Protein AF-A0A3P6RD13-F1 (afdb_monomer)

Organism: Cylicostephanus goldi (NCBI:txid71465)

Structure (mmCIF, N/CA/C/O backbone):
data_AF-A0A3P6RD13-F1
#
_entry.id   AF-A0A3P6RD13-F1
#
loop_
_atom_site.group_PDB
_atom_site.id
_atom_site.type_symbol
_atom_site.label_atom_id
_atom_site.label_alt_id
_atom_site.label_comp_id
_atom_site.label_asym_id
_atom_site.label_entity_id
_atom_site.label_seq_id
_atom_site.pdbx_PDB_ins_code
_atom_site.Cartn_x
_atom_site.Cartn_y
_atom_site.Cartn_z
_atom_site.occupancy
_atom_site.B_iso_or_equiv
_atom_site.auth_seq_id
_atom_site.auth_comp_id
_atom_site.auth_asym_id
_atom_site.auth_atom_id
_atom_site.pdbx_PDB_model_num
ATOM 1 N N . MET A 1 1 ? 56.073 -9.763 26.257 1.00 45.03 1 MET A N 1
ATOM 2 C CA . MET A 1 1 ? 55.468 -9.029 25.124 1.00 45.03 1 MET A CA 1
ATOM 3 C C . MET A 1 1 ? 54.014 -8.725 25.467 1.00 45.03 1 MET A C 1
ATOM 5 O O . MET A 1 1 ? 53.204 -9.638 25.465 1.00 45.03 1 MET A O 1
ATOM 9 N N . ARG A 1 2 ? 53.699 -7.488 25.874 1.00 36.91 2 ARG A N 1
ATOM 10 C CA . ARG A 1 2 ? 52.327 -7.042 26.180 1.00 36.91 2 ARG A CA 1
ATOM 11 C C . ARG A 1 2 ? 51.803 -6.265 24.973 1.00 36.91 2 ARG A C 1
ATOM 13 O O . ARG A 1 2 ? 52.384 -5.244 24.623 1.00 36.91 2 ARG A O 1
ATOM 20 N N . GLN A 1 3 ? 50.759 -6.774 24.323 1.00 50.44 3 GLN A N 1
ATOM 21 C CA . GLN A 1 3 ? 50.070 -6.079 23.238 1.00 50.44 3 GLN A CA 1
ATOM 22 C C . GLN A 1 3 ? 49.045 -5.108 23.834 1.00 50.44 3 GLN A C 1
ATOM 24 O O . GLN A 1 3 ? 48.120 -5.521 24.528 1.00 50.44 3 GLN A O 1
ATOM 29 N N . ASN A 1 4 ? 49.241 -3.814 23.575 1.00 49.97 4 ASN A N 1
ATOM 30 C CA . ASN A 1 4 ? 48.291 -2.756 23.901 1.00 49.97 4 ASN A CA 1
ATOM 31 C C . ASN A 1 4 ? 47.168 -2.742 22.856 1.00 49.97 4 ASN A C 1
ATOM 33 O O . ASN A 1 4 ? 47.400 -2.438 21.687 1.00 49.97 4 ASN A O 1
ATOM 37 N N . SER A 1 5 ? 45.946 -3.042 23.288 1.00 55.50 5 SER A N 1
ATOM 38 C CA . SER A 1 5 ? 44.721 -2.870 22.509 1.00 55.50 5 SER A CA 1
ATOM 39 C C . SER A 1 5 ? 44.337 -1.389 22.455 1.00 55.50 5 SER A C 1
ATOM 41 O O . SER A 1 5 ? 43.932 -0.801 23.458 1.00 55.50 5 SER A O 1
ATOM 43 N N . HIS A 1 6 ? 44.480 -0.781 21.279 1.00 54.19 6 HIS A N 1
ATOM 44 C CA . HIS A 1 6 ? 44.099 0.602 21.011 1.00 54.19 6 HIS A CA 1
ATOM 45 C C . HIS A 1 6 ? 42.577 0.679 20.784 1.00 54.19 6 HIS A C 1
ATOM 47 O O . HIS A 1 6 ? 42.066 0.179 19.783 1.00 54.19 6 HIS A O 1
ATOM 53 N N . MET A 1 7 ? 41.839 1.266 21.734 1.00 52.12 7 MET A N 1
ATOM 54 C CA . MET A 1 7 ? 40.411 1.572 21.585 1.00 52.12 7 MET A CA 1
ATOM 55 C C . MET A 1 7 ? 40.221 2.709 20.576 1.00 52.12 7 MET A C 1
ATOM 57 O O . MET A 1 7 ? 40.639 3.840 20.819 1.00 52.12 7 MET A O 1
ATOM 61 N N . GLN A 1 8 ? 39.540 2.418 19.469 1.00 55.19 8 GLN A N 1
ATOM 62 C CA . GLN A 1 8 ? 39.081 3.412 18.502 1.00 55.19 8 GLN A CA 1
ATOM 63 C C . GLN A 1 8 ? 37.915 4.221 19.092 1.00 55.19 8 GLN A C 1
ATOM 65 O O . GLN A 1 8 ? 36.874 3.681 19.474 1.00 55.19 8 GLN A O 1
ATOM 70 N N . THR A 1 9 ? 38.106 5.532 19.189 1.00 51.94 9 THR A N 1
ATOM 71 C CA . THR A 1 9 ? 37.124 6.501 19.674 1.00 51.94 9 THR A CA 1
ATOM 72 C C . THR A 1 9 ? 36.006 6.728 18.655 1.00 51.94 9 THR A C 1
ATOM 74 O O . THR A 1 9 ? 36.225 6.836 17.451 1.00 51.94 9 THR A O 1
ATOM 77 N N . ARG A 1 10 ? 34.778 6.795 19.180 1.00 49.16 10 ARG A N 1
ATOM 78 C CA . ARG A 1 10 ? 33.518 6.981 18.452 1.00 49.16 10 ARG A CA 1
ATOM 79 C C . ARG A 1 10 ? 33.531 8.234 17.571 1.00 49.16 10 ARG A C 1
ATOM 81 O O . ARG A 1 10 ? 33.808 9.338 18.037 1.00 49.16 10 ARG A O 1
ATOM 88 N N . SER A 1 11 ? 33.127 8.044 16.323 1.00 51.41 11 SER A N 1
ATOM 89 C CA . SER A 1 11 ? 32.834 9.066 15.323 1.00 51.41 11 SER A CA 1
ATOM 90 C C . SER A 1 11 ? 31.800 10.067 15.855 1.00 51.41 11 SER A C 1
ATOM 92 O O . SER A 1 11 ? 30.689 9.693 16.232 1.00 51.41 11 SER A O 1
ATOM 94 N N . ARG A 1 12 ? 32.163 11.355 15.890 1.00 54.72 12 ARG A N 1
ATOM 95 C CA . ARG A 1 12 ? 31.234 12.460 16.167 1.00 54.72 12 ARG A CA 1
ATOM 96 C C . ARG A 1 12 ? 30.205 12.557 15.039 1.00 54.72 12 ARG A C 1
ATOM 98 O O . ARG A 1 12 ? 30.578 12.632 13.871 1.00 54.72 12 ARG A O 1
ATOM 105 N N . ALA A 1 13 ? 28.924 12.594 15.398 1.00 54.06 13 ALA A N 1
ATOM 106 C CA . ALA A 1 13 ? 27.851 12.927 14.468 1.00 54.06 13 ALA A CA 1
ATOM 107 C C . ALA A 1 13 ? 28.030 14.368 13.939 1.00 54.06 13 ALA A C 1
ATOM 109 O O . ALA A 1 13 ? 28.422 15.249 14.712 1.00 54.06 13 ALA A O 1
ATOM 110 N N . PRO A 1 14 ? 27.756 14.628 12.648 1.00 60.78 14 PRO A N 1
ATOM 111 C CA . PRO A 1 14 ? 27.857 15.965 12.078 1.00 60.78 14 PRO A CA 1
ATOM 112 C C . PRO A 1 14 ? 26.839 16.915 12.718 1.00 60.78 14 PRO A C 1
ATOM 114 O O . PRO A 1 14 ? 25.702 16.541 13.015 1.00 60.78 14 PRO A O 1
ATOM 117 N N . ALA A 1 15 ? 27.265 18.160 12.937 1.00 54.88 15 ALA A N 1
ATOM 118 C CA . ALA A 1 15 ? 26.436 19.208 13.509 1.00 54.88 15 ALA A CA 1
ATOM 119 C C . ALA A 1 15 ? 25.210 19.471 12.620 1.00 54.88 15 ALA A C 1
ATOM 121 O O . ALA A 1 15 ? 25.324 19.732 11.423 1.00 54.88 15 ALA A O 1
ATOM 122 N N . ARG A 1 16 ? 24.025 19.397 13.230 1.00 53.94 16 ARG A N 1
ATOM 123 C CA . ARG A 1 16 ? 22.734 19.687 12.601 1.00 53.94 16 ARG A CA 1
ATOM 124 C C . ARG A 1 16 ? 22.723 21.155 12.163 1.00 53.94 16 ARG A C 1
ATOM 126 O O . ARG A 1 16 ? 22.880 22.040 13.003 1.00 53.94 16 ARG A O 1
ATOM 133 N N . ALA A 1 17 ? 22.555 21.406 10.865 1.00 55.69 17 ALA A N 1
ATOM 134 C CA . ALA A 1 17 ? 22.447 22.757 10.324 1.00 55.69 17 ALA A CA 1
ATOM 135 C C . ALA A 1 17 ? 21.306 23.510 11.031 1.00 55.69 17 ALA A C 1
ATOM 137 O O . ALA A 1 17 ? 20.167 23.037 11.071 1.00 55.69 17 ALA A O 1
ATOM 138 N N . ARG A 1 18 ? 21.627 24.661 11.633 1.00 53.22 18 ARG A N 1
ATOM 139 C CA . ARG A 1 18 ? 20.627 25.572 12.195 1.00 53.22 18 ARG A CA 1
ATOM 140 C C . ARG A 1 18 ? 19.802 26.136 11.041 1.00 53.22 18 ARG A C 1
ATOM 142 O O . ARG A 1 18 ? 20.352 26.789 10.163 1.00 53.22 18 ARG A O 1
ATOM 149 N N . LEU A 1 19 ? 18.494 25.886 11.073 1.00 47.22 19 LEU A N 1
ATOM 150 C CA . LEU A 1 19 ? 17.513 26.588 10.252 1.00 47.22 19 LEU A CA 1
ATOM 151 C C . LEU A 1 19 ? 17.590 28.080 10.589 1.00 47.22 19 LEU A C 1
ATOM 153 O O . LEU A 1 19 ? 17.170 28.508 11.664 1.00 47.22 19 LEU A O 1
ATOM 157 N N . THR A 1 20 ? 18.169 28.860 9.684 1.00 56.75 20 THR A N 1
ATOM 158 C CA . THR A 1 20 ? 18.051 30.313 9.674 1.00 56.75 20 THR A CA 1
ATOM 159 C C . THR A 1 20 ? 16.599 30.656 9.372 1.00 56.75 20 THR A C 1
ATOM 161 O O . THR A 1 20 ? 16.082 30.369 8.295 1.00 56.75 20 THR A O 1
ATOM 164 N N . TYR A 1 21 ? 15.926 31.230 10.366 1.00 55.06 21 TYR A N 1
ATOM 165 C CA . TYR A 1 21 ? 14.589 31.783 10.225 1.00 55.06 21 TYR A CA 1
ATOM 166 C C . TYR A 1 21 ? 14.655 32.953 9.241 1.00 55.06 21 TYR A C 1
ATOM 168 O O . TYR A 1 21 ? 15.209 34.006 9.556 1.00 55.06 21 TYR A O 1
ATOM 176 N N . VAL A 1 22 ? 14.138 32.743 8.033 1.00 67.12 22 VAL A N 1
ATOM 177 C CA . VAL A 1 22 ? 13.893 33.823 7.079 1.00 67.12 22 VAL A CA 1
ATOM 178 C C . VAL A 1 22 ? 12.606 34.511 7.537 1.00 67.12 22 VAL A C 1
ATOM 180 O O . VAL A 1 22 ? 11.568 33.846 7.584 1.00 67.12 22 VAL A O 1
ATOM 183 N N . PRO A 1 23 ? 12.643 35.795 7.935 1.00 62.28 23 PRO A N 1
ATOM 184 C CA . PRO A 1 23 ? 11.430 36.510 8.296 1.00 62.28 23 PRO A CA 1
ATOM 185 C C . PRO A 1 23 ? 10.480 36.555 7.087 1.00 62.28 23 PRO A C 1
ATOM 187 O O . PRO A 1 23 ? 10.949 36.684 5.952 1.00 62.28 23 PRO A O 1
ATOM 190 N N . PRO A 1 24 ? 9.159 36.433 7.304 1.00 59.94 24 PRO A N 1
ATOM 191 C CA . PRO A 1 24 ? 8.195 36.457 6.216 1.00 59.94 24 PRO A CA 1
ATOM 192 C C . PRO A 1 24 ? 8.305 37.776 5.455 1.00 59.94 24 PRO A C 1
ATOM 194 O O . PRO A 1 24 ? 8.249 38.854 6.049 1.00 59.94 24 PRO A O 1
ATOM 197 N N . THR A 1 25 ? 8.440 37.687 4.136 1.00 71.50 25 THR A N 1
ATOM 198 C CA . THR A 1 25 ? 8.233 38.826 3.249 1.00 71.50 25 THR A CA 1
ATOM 199 C C . THR A 1 25 ? 6.823 39.385 3.470 1.00 71.50 25 THR A C 1
ATOM 201 O O . THR A 1 25 ? 5.873 38.604 3.609 1.00 71.50 25 THR A O 1
ATOM 204 N N . PRO A 1 26 ? 6.659 40.719 3.531 1.00 62.81 26 PRO A N 1
ATOM 205 C CA . PRO A 1 26 ? 5.354 41.335 3.705 1.00 62.81 26 PRO A CA 1
ATOM 206 C C . PRO A 1 26 ? 4.429 40.885 2.575 1.00 62.81 26 PRO A C 1
ATOM 208 O O . PRO A 1 26 ? 4.751 40.984 1.390 1.00 62.81 26 PRO A O 1
ATOM 211 N N . ARG A 1 27 ? 3.292 40.321 2.980 1.00 58.19 27 ARG A N 1
ATOM 212 C CA . ARG A 1 27 ? 2.237 39.846 2.091 1.00 58.19 27 ARG A CA 1
ATOM 213 C C . ARG A 1 27 ? 1.744 41.039 1.259 1.00 58.19 27 ARG A C 1
ATOM 215 O O . ARG A 1 27 ? 1.423 42.060 1.865 1.00 58.19 27 ARG A O 1
ATOM 222 N N . PRO A 1 28 ? 1.667 40.943 -0.080 1.00 64.19 28 PRO A N 1
ATOM 223 C CA . PRO A 1 28 ? 1.039 41.991 -0.873 1.00 64.19 28 PRO A CA 1
ATOM 224 C C . PRO A 1 28 ? -0.412 42.166 -0.409 1.00 64.19 28 PRO A C 1
ATOM 226 O O . PRO A 1 28 ? -1.134 41.178 -0.242 1.00 64.19 28 PRO A O 1
ATOM 229 N N . GLU A 1 29 ? -0.810 43.414 -0.151 1.00 55.06 29 GLU A N 1
ATOM 230 C CA . GLU A 1 29 ? -2.186 43.773 0.182 1.00 55.06 29 GLU A CA 1
ATOM 231 C C . GLU A 1 29 ? -3.115 43.302 -0.939 1.00 55.06 29 GLU A C 1
ATOM 233 O O . GLU A 1 29 ? -3.064 43.775 -2.074 1.00 55.06 29 GLU A O 1
ATOM 238 N N . LEU A 1 30 ? -3.973 42.339 -0.611 1.00 54.28 30 LEU A N 1
ATOM 239 C CA . LEU A 1 30 ? -5.118 41.994 -1.435 1.00 54.28 30 LEU A CA 1
ATOM 240 C C . LEU A 1 30 ? -6.111 43.152 -1.329 1.00 54.28 30 LEU A C 1
ATOM 242 O O . LEU A 1 30 ? -6.790 43.297 -0.313 1.00 54.28 30 LEU A O 1
ATOM 246 N N . ALA A 1 31 ? -6.190 43.971 -2.376 1.00 52.19 31 ALA A N 1
ATOM 247 C CA . ALA A 1 31 ? -7.261 44.939 -2.549 1.00 52.19 31 ALA A CA 1
ATOM 248 C C . ALA A 1 31 ? -8.593 44.182 -2.674 1.00 52.19 31 ALA A C 1
ATOM 250 O O . ALA A 1 31 ? -8.965 43.699 -3.744 1.00 52.19 3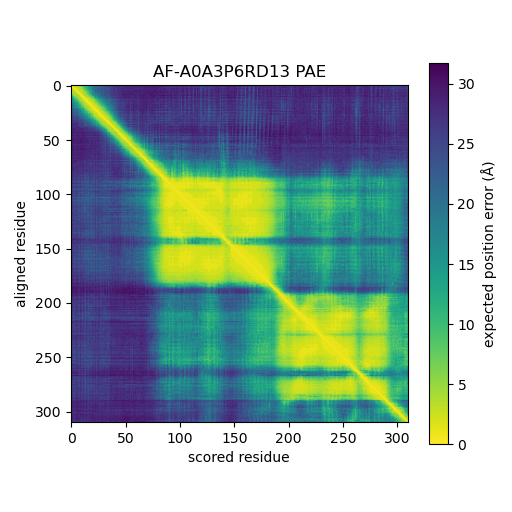1 ALA A O 1
ATOM 251 N N . ILE A 1 32 ? -9.302 44.042 -1.554 1.00 50.41 32 ILE A N 1
ATOM 252 C CA . ILE A 1 32 ? -10.678 43.553 -1.525 1.00 50.41 32 ILE A CA 1
ATOM 253 C C . ILE A 1 32 ? -11.553 44.694 -2.049 1.00 50.41 32 ILE A C 1
ATOM 255 O O . ILE A 1 32 ? -11.974 45.577 -1.301 1.00 50.41 32 ILE A O 1
ATOM 259 N N . ALA A 1 33 ? -11.808 44.695 -3.356 1.00 53.16 33 ALA A N 1
ATOM 260 C CA . ALA A 1 33 ? -12.881 45.491 -3.928 1.00 53.16 33 ALA A CA 1
ATOM 261 C C . ALA A 1 33 ? -14.209 44.943 -3.386 1.00 53.16 33 ALA A C 1
ATOM 263 O O . ALA A 1 33 ? -14.662 43.863 -3.765 1.00 53.16 33 ALA A O 1
ATOM 264 N N . SER A 1 34 ? -14.801 45.675 -2.443 1.00 48.78 34 SER A N 1
ATOM 265 C CA . SER A 1 34 ? -16.149 45.401 -1.952 1.00 48.78 34 SER A CA 1
ATOM 266 C C . SER A 1 34 ? -17.150 45.612 -3.095 1.00 48.78 34 SER A C 1
ATOM 268 O O . SER A 1 34 ? -17.094 46.659 -3.746 1.00 48.78 34 SER A O 1
ATOM 270 N N . PRO A 1 35 ? -18.069 44.669 -3.366 1.00 53.56 35 PRO A N 1
ATOM 271 C CA . PRO A 1 35 ? -19.124 44.894 -4.341 1.00 53.56 35 PRO A CA 1
ATOM 272 C C . PRO A 1 35 ? -20.049 46.004 -3.831 1.00 53.56 35 PRO A C 1
ATOM 274 O O . PRO A 1 35 ? -20.634 45.897 -2.754 1.00 53.56 35 PRO A O 1
ATOM 277 N N . GLN A 1 36 ? -20.174 47.084 -4.604 1.00 47.59 36 GLN A N 1
ATOM 278 C CA . GLN A 1 36 ? -21.195 48.098 -4.371 1.00 47.59 36 GLN A CA 1
ATOM 279 C C . GLN A 1 36 ? -22.566 47.477 -4.654 1.00 47.59 36 GLN A C 1
ATOM 281 O O . GLN A 1 36 ? -22.955 47.278 -5.802 1.00 47.59 36 GLN A O 1
ATOM 286 N N . THR A 1 37 ? -23.299 47.151 -3.594 1.00 43.62 37 THR A N 1
ATOM 287 C CA . THR A 1 37 ? -24.724 46.831 -3.661 1.00 43.62 37 THR A CA 1
ATOM 288 C C . THR A 1 37 ? -25.500 48.104 -3.970 1.00 43.62 37 THR A C 1
ATOM 290 O O . THR A 1 37 ? -25.731 48.936 -3.094 1.00 43.62 37 THR A O 1
ATOM 293 N N . THR A 1 38 ? -25.913 48.253 -5.225 1.00 49.03 38 THR A N 1
ATOM 294 C CA . THR A 1 38 ? -26.967 49.184 -5.623 1.00 49.03 38 THR A CA 1
ATOM 295 C C . THR A 1 38 ? -28.265 48.791 -4.925 1.00 49.03 38 THR A C 1
ATOM 297 O O . THR A 1 38 ? -28.783 47.690 -5.116 1.00 49.03 38 THR A O 1
ATOM 300 N N . SER A 1 39 ? -28.783 49.701 -4.107 1.00 44.38 39 SER A N 1
ATOM 301 C CA . SER A 1 39 ? -30.089 49.627 -3.462 1.00 44.38 39 SER A CA 1
ATOM 302 C C . SER A 1 39 ? -31.204 49.676 -4.509 1.00 44.38 39 SER A C 1
ATOM 304 O O . SER A 1 39 ? -31.591 50.752 -4.962 1.00 44.38 39 SER A O 1
ATOM 306 N N . ALA A 1 40 ? -31.725 48.512 -4.883 1.00 45.94 40 ALA A N 1
ATOM 307 C CA . ALA A 1 40 ? -33.035 48.388 -5.505 1.00 45.94 40 ALA A CA 1
ATOM 308 C C . ALA A 1 40 ? -34.054 48.080 -4.403 1.00 45.94 40 ALA A C 1
ATOM 310 O O . ALA A 1 40 ? -34.009 47.020 -3.783 1.00 45.94 40 ALA A O 1
ATOM 311 N N . THR A 1 41 ? -34.931 49.044 -4.139 1.00 54.69 41 THR A N 1
ATOM 312 C CA . THR A 1 41 ? -36.054 48.972 -3.200 1.00 54.69 41 THR A CA 1
ATOM 313 C C . THR A 1 41 ? -37.012 47.836 -3.576 1.00 54.69 41 THR A C 1
ATOM 315 O O . THR A 1 41 ? -37.626 47.913 -4.641 1.00 54.69 41 THR A O 1
ATOM 318 N N . PRO A 1 42 ? -37.217 46.814 -2.724 1.00 48.66 42 PRO A N 1
ATOM 319 C CA . PRO A 1 42 ? -38.312 45.873 -2.882 1.00 48.66 42 PRO A CA 1
ATOM 320 C C . PRO A 1 42 ? -39.501 46.324 -2.032 1.00 48.66 42 PRO A C 1
ATOM 322 O O . PRO A 1 42 ? -39.418 46.474 -0.812 1.00 48.66 42 PRO A O 1
ATOM 325 N N . THR A 1 43 ? -40.611 46.528 -2.726 1.00 52.38 43 THR A N 1
ATOM 326 C CA . THR A 1 43 ? -41.974 46.677 -2.226 1.00 52.38 43 THR A CA 1
ATOM 327 C C . THR A 1 43 ? -42.280 45.707 -1.083 1.00 52.38 43 THR A C 1
ATOM 329 O O . TH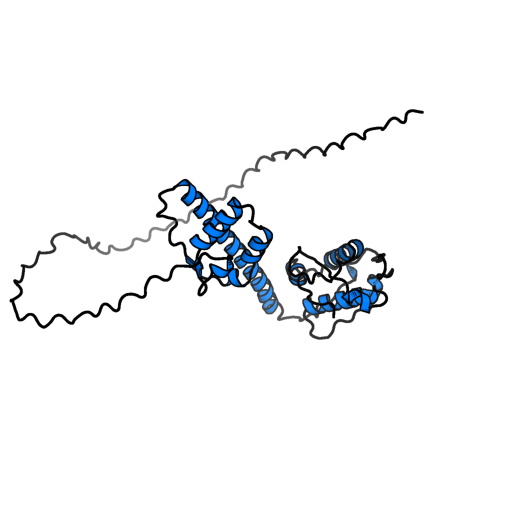R A 1 43 ? -42.026 44.506 -1.173 1.00 52.38 43 THR A O 1
ATOM 332 N N . ALA A 1 44 ? -42.837 46.261 -0.007 1.00 46.56 44 ALA A N 1
ATOM 333 C CA . ALA A 1 44 ? -43.212 45.570 1.215 1.00 46.56 44 ALA A CA 1
ATOM 334 C C . ALA A 1 44 ? -44.154 44.381 0.955 1.00 46.56 44 ALA A C 1
ATOM 336 O O . ALA A 1 44 ? -45.280 44.557 0.494 1.00 46.56 44 ALA A O 1
ATOM 337 N N . ALA A 1 45 ? -43.706 43.182 1.329 1.00 53.66 45 ALA A N 1
ATOM 338 C CA . ALA A 1 45 ? -44.579 42.051 1.612 1.00 53.66 45 ALA A CA 1
ATOM 339 C C . ALA A 1 45 ? -44.832 41.994 3.133 1.00 53.66 45 ALA A C 1
ATOM 341 O O . ALA A 1 45 ? -43.890 42.181 3.914 1.00 53.66 45 ALA A O 1
ATOM 342 N N . PRO A 1 46 ? -46.078 41.772 3.581 1.00 56.34 46 PRO A N 1
ATOM 343 C CA . PRO A 1 46 ? -46.414 41.771 4.997 1.00 56.34 46 PRO A CA 1
ATOM 344 C C . PRO A 1 46 ? -45.752 40.591 5.721 1.00 56.34 46 PRO A C 1
ATOM 346 O O . PRO A 1 46 ? -45.889 39.433 5.331 1.00 56.34 46 PRO A O 1
ATOM 349 N N . ARG A 1 47 ? -45.039 40.905 6.807 1.00 45.41 47 ARG A N 1
ATOM 350 C CA . ARG A 1 47 ? -44.518 39.939 7.779 1.00 45.41 47 ARG A CA 1
ATOM 351 C C . ARG A 1 47 ? -45.690 39.268 8.499 1.00 45.41 47 ARG A C 1
ATOM 353 O O . ARG A 1 47 ? -46.337 39.897 9.331 1.00 45.41 47 ARG A O 1
ATOM 360 N N . THR A 1 48 ? -45.925 37.989 8.226 1.00 48.16 48 THR A N 1
ATOM 361 C CA . THR A 1 48 ? -46.713 37.112 9.100 1.00 48.16 48 THR A CA 1
ATOM 362 C C . THR A 1 48 ? -45.923 36.849 10.378 1.00 48.16 48 THR A C 1
ATOM 364 O O . THR A 1 48 ? -44.976 36.064 10.402 1.00 48.16 48 THR A O 1
ATOM 367 N N . VAL A 1 49 ? -46.304 37.564 11.432 1.00 50.78 49 VAL A N 1
ATOM 368 C CA . VAL A 1 49 ? -45.947 37.276 12.820 1.00 50.78 49 VAL A CA 1
ATOM 369 C C . VAL A 1 49 ? -46.736 36.031 13.223 1.00 50.78 49 VAL A C 1
ATOM 371 O O . VAL A 1 49 ? -47.956 36.094 13.339 1.00 50.78 49 VAL A O 1
ATOM 374 N N . PHE A 1 50 ? -46.064 34.894 13.399 1.00 45.84 50 PHE A N 1
ATOM 375 C CA . PHE A 1 50 ? -46.671 33.745 14.068 1.00 45.84 50 PHE A CA 1
ATOM 376 C C . PHE A 1 50 ? -46.716 34.052 15.570 1.00 45.84 50 PHE A C 1
ATOM 378 O O . PHE A 1 50 ? -45.706 33.958 16.263 1.00 45.84 50 PHE A O 1
ATOM 385 N N . GLN A 1 51 ? -47.879 34.509 16.036 1.00 49.09 51 GLN A N 1
ATOM 386 C CA . GLN A 1 51 ? -48.254 34.503 17.447 1.00 49.09 51 GLN A CA 1
ATOM 387 C C . GLN A 1 51 ? -48.600 33.064 17.830 1.00 49.09 51 GLN A C 1
ATOM 389 O O . GLN A 1 51 ? -49.578 32.513 17.331 1.00 49.09 51 GLN A O 1
ATOM 394 N N . ASP A 1 52 ? -47.783 32.471 18.692 1.00 51.72 52 ASP A N 1
ATOM 395 C CA . ASP A 1 52 ? -47.999 31.144 19.266 1.00 51.72 52 ASP A CA 1
ATOM 396 C C . ASP A 1 52 ? -48.612 31.304 20.668 1.00 51.72 52 ASP A C 1
ATOM 398 O O . ASP A 1 52 ? -47.991 31.014 21.687 1.00 51.72 52 ASP A O 1
ATOM 402 N N . GLU A 1 53 ? -49.823 31.869 20.726 1.00 59.12 53 GLU A N 1
ATOM 403 C CA . GLU A 1 53 ? -50.638 31.890 21.943 1.00 59.12 53 GLU A CA 1
ATOM 404 C C . GLU A 1 53 ? -52.017 31.285 21.670 1.00 59.12 53 GLU A C 1
ATOM 406 O O . GLU A 1 53 ? -52.720 31.679 20.740 1.00 59.12 53 GLU A O 1
ATOM 411 N N . ASN A 1 54 ? -52.404 30.371 22.564 1.00 60.00 54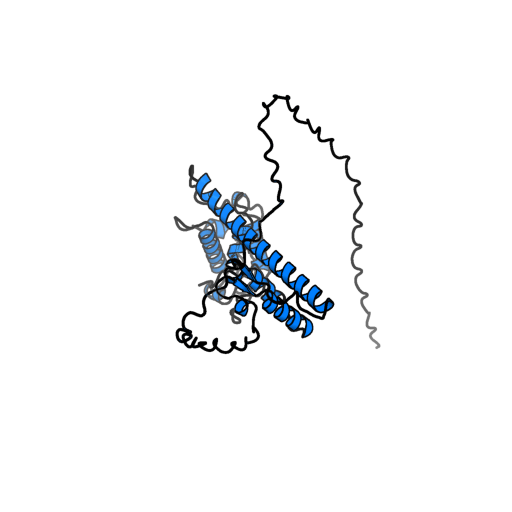 ASN A N 1
ATOM 412 C CA . ASN A 1 54 ? -53.687 29.672 22.671 1.00 60.00 54 ASN A CA 1
ATOM 413 C C . ASN A 1 54 ? -53.895 28.475 21.738 1.00 60.00 54 ASN A C 1
ATOM 415 O O . ASN A 1 54 ? -54.696 28.511 20.806 1.00 60.00 54 ASN A O 1
ATOM 419 N N . ILE A 1 55 ? -53.292 27.342 22.110 1.00 59.81 55 ILE A N 1
ATOM 420 C CA . ILE A 1 55 ? -53.894 26.034 21.832 1.00 59.81 55 ILE A CA 1
ATOM 421 C C . ILE A 1 55 ? -55.018 25.837 22.866 1.00 59.81 55 ILE A C 1
ATOM 423 O O . ILE A 1 55 ? -54.720 25.675 24.053 1.00 59.81 55 ILE A O 1
ATOM 427 N N . PRO A 1 56 ? -56.306 25.872 22.477 1.00 59.09 56 PRO A N 1
ATOM 428 C CA . PRO A 1 56 ? -57.389 25.546 23.388 1.00 59.09 56 PRO A CA 1
ATOM 429 C C . PRO A 1 56 ? -57.278 24.069 23.766 1.00 59.09 56 PRO A C 1
ATOM 431 O O . PRO A 1 56 ? -57.314 23.187 22.906 1.00 59.09 56 PRO A O 1
ATOM 434 N N . ILE A 1 57 ? -57.143 23.803 25.065 1.00 58.94 57 ILE A N 1
ATOM 435 C CA . ILE A 1 57 ? -57.273 22.465 25.645 1.00 58.94 57 ILE A CA 1
ATOM 436 C C . ILE A 1 57 ? -58.733 22.047 25.435 1.00 58.94 57 ILE A C 1
ATOM 438 O O . ILE A 1 57 ? -59.625 22.391 26.209 1.00 58.94 57 ILE A O 1
ATOM 442 N N . GLY A 1 58 ? -58.984 21.394 24.299 1.00 55.25 58 GLY A N 1
ATOM 443 C CA . GLY A 1 58 ? -60.267 20.805 23.947 1.00 55.25 58 GLY A CA 1
ATOM 444 C C . GLY A 1 58 ? -60.627 19.728 24.963 1.00 55.25 58 GLY A C 1
ATOM 445 O O . GLY A 1 58 ? -59.799 18.882 25.290 1.00 55.25 58 GLY A O 1
ATOM 446 N N . GLY A 1 59 ? -61.850 19.822 25.484 1.00 59.72 59 GLY A N 1
ATOM 447 C CA . GLY A 1 59 ? -62.325 19.077 26.641 1.00 59.72 59 GLY A CA 1
ATOM 448 C C . GLY A 1 59 ? -62.073 17.573 26.584 1.00 59.72 59 GLY A C 1
ATOM 449 O O . GLY A 1 59 ? -62.216 16.929 25.544 1.00 59.72 59 GLY A O 1
ATOM 450 N N . GLU A 1 60 ? -61.744 17.034 27.756 1.00 56.97 60 GLU A N 1
ATOM 451 C CA . GLU A 1 60 ? -61.684 15.608 28.045 1.00 56.97 60 GLU A CA 1
ATOM 452 C C . GLU A 1 60 ? -62.998 14.941 27.631 1.00 56.97 60 GLU A C 1
ATOM 454 O O . GLU A 1 60 ? -64.029 15.024 28.302 1.00 56.97 60 GLU A O 1
ATOM 459 N N . GLN A 1 61 ? -62.966 14.270 26.485 1.00 64.44 61 GLN A N 1
ATOM 460 C CA . GLN A 1 61 ? -64.043 13.392 26.081 1.00 64.44 61 GLN A CA 1
ATOM 461 C C . GLN A 1 61 ? -63.879 12.099 26.880 1.00 64.44 61 GLN A C 1
ATOM 463 O O . GLN A 1 61 ? -62.992 11.291 26.608 1.00 64.44 61 GLN A O 1
ATOM 468 N N . VAL A 1 62 ? -64.716 11.931 27.905 1.00 63.94 62 VAL A N 1
ATOM 469 C CA . VAL A 1 62 ? -64.792 10.707 28.709 1.00 63.94 62 VAL A CA 1
ATOM 470 C C . VAL A 1 62 ? -65.117 9.546 27.769 1.00 63.94 62 VAL A C 1
ATOM 472 O O . VAL A 1 62 ? -66.250 9.397 27.303 1.00 63.94 62 VAL A O 1
ATOM 475 N N . ALA A 1 63 ? -64.098 8.751 27.442 1.00 57.38 63 ALA A N 1
ATOM 476 C CA . ALA A 1 63 ? -64.243 7.573 26.607 1.00 57.38 63 ALA A CA 1
ATOM 477 C C . ALA A 1 63 ? -65.209 6.602 27.296 1.00 57.38 63 ALA A C 1
ATOM 479 O O . ALA A 1 63 ? -64.983 6.170 28.428 1.00 57.38 63 ALA A O 1
ATOM 480 N N . ARG A 1 64 ? -66.317 6.279 26.618 1.00 59.09 64 ARG A N 1
ATOM 481 C CA . ARG A 1 64 ? -67.265 5.264 27.083 1.00 59.09 64 ARG A CA 1
ATOM 482 C C . ARG A 1 64 ? -66.519 3.948 27.282 1.00 59.09 64 ARG A C 1
ATOM 484 O O . ARG A 1 64 ? -65.822 3.492 26.379 1.00 59.09 64 ARG A O 1
ATOM 491 N N . THR A 1 65 ? -66.732 3.332 28.440 1.00 59.41 65 THR A N 1
ATOM 492 C CA . THR A 1 65 ? -66.368 1.957 28.799 1.00 59.41 65 THR A CA 1
ATOM 493 C C . THR A 1 65 ? -67.105 0.967 27.891 1.00 59.41 65 THR A C 1
ATOM 495 O O . THR A 1 65 ? -68.066 0.311 28.277 1.00 59.41 65 THR A O 1
ATOM 498 N N . GLY A 1 66 ? -66.693 0.915 26.628 1.00 55.50 66 GLY A N 1
ATOM 499 C CA . GLY A 1 66 ? -67.148 -0.050 25.642 1.00 55.50 66 GLY A CA 1
ATOM 500 C C . GLY A 1 66 ? -66.172 -1.212 25.597 1.00 55.50 66 GLY A C 1
ATOM 501 O O . GLY A 1 66 ? -65.036 -1.023 25.180 1.00 55.50 66 GLY A O 1
ATOM 502 N N . ASN A 1 67 ? -66.639 -2.367 26.073 1.00 58.88 67 ASN A N 1
ATOM 503 C CA . ASN A 1 67 ? -66.114 -3.721 25.898 1.00 58.88 67 ASN A CA 1
ATOM 504 C C . ASN A 1 67 ? -64.617 -3.847 25.594 1.00 58.88 67 ASN A C 1
ATOM 506 O O . ASN A 1 67 ? -64.160 -3.655 24.470 1.00 58.88 67 ASN A O 1
ATOM 510 N N . ILE A 1 68 ? -63.904 -4.289 26.632 1.00 56.38 68 ILE A N 1
ATOM 511 C CA . ILE A 1 68 ? -62.571 -4.887 26.605 1.00 56.38 68 ILE A CA 1
ATOM 512 C C . ILE A 1 68 ? -62.595 -6.029 25.579 1.00 56.38 68 ILE A C 1
ATOM 514 O O . ILE A 1 68 ? -62.877 -7.177 25.911 1.00 56.38 68 ILE A O 1
ATOM 518 N N . HIS A 1 69 ? -62.366 -5.705 24.308 1.00 52.59 69 HIS A N 1
ATOM 519 C CA . HIS A 1 69 ? -62.023 -6.700 23.314 1.00 52.59 69 HIS A CA 1
ATOM 520 C C . HIS A 1 69 ? -60.686 -7.293 23.735 1.00 52.59 69 HIS A C 1
ATOM 522 O O . HIS A 1 69 ? -59.745 -6.560 24.048 1.00 52.59 69 HIS A O 1
ATOM 528 N N . GLU A 1 70 ? -60.668 -8.620 23.816 1.00 56.66 70 GLU A N 1
ATOM 529 C CA . GLU A 1 70 ? -59.521 -9.454 24.134 1.00 56.66 70 GLU A CA 1
ATOM 530 C C . GLU A 1 70 ? -58.246 -8.838 23.565 1.00 56.66 70 GLU A C 1
ATOM 532 O O . GLU A 1 70 ? -58.059 -8.740 22.352 1.00 56.66 70 GLU A O 1
ATOM 537 N N . ARG A 1 71 ? -57.391 -8.361 24.476 1.00 59.09 71 ARG A N 1
ATOM 538 C CA . ARG A 1 71 ? -56.061 -7.858 24.153 1.00 59.09 71 ARG A CA 1
ATOM 539 C C . ARG A 1 71 ? -55.374 -8.974 23.366 1.00 59.09 71 ARG A C 1
ATOM 541 O O . ARG A 1 71 ? -55.163 -10.034 23.963 1.00 59.09 71 ARG A O 1
ATOM 548 N N . PRO A 1 72 ? -55.043 -8.775 22.074 1.00 65.75 72 PRO A N 1
ATOM 549 C CA . PRO A 1 72 ? -54.292 -9.760 21.317 1.00 65.75 72 PRO A CA 1
ATOM 550 C C . PRO A 1 72 ? -53.079 -10.099 22.164 1.00 65.75 72 PRO A C 1
ATOM 552 O O . PRO A 1 72 ? -52.365 -9.182 22.587 1.00 65.75 72 PRO A O 1
ATOM 555 N N . GLN A 1 73 ? -52.913 -11.377 22.511 1.00 61.50 73 GLN A N 1
ATOM 556 C CA . GLN A 1 73 ? -51.694 -11.820 23.163 1.00 61.50 73 GLN A CA 1
ATOM 557 C C . GLN A 1 73 ? -50.574 -11.431 22.205 1.00 61.50 73 GLN A C 1
ATOM 559 O O . GLN A 1 73 ? -50.396 -12.039 21.152 1.00 61.50 73 GLN A O 1
ATOM 564 N N . PHE A 1 74 ? -49.900 -10.326 22.523 1.00 60.56 74 PHE A N 1
ATOM 565 C CA . PHE A 1 74 ? -48.649 -9.962 21.904 1.00 60.56 74 PHE A CA 1
ATOM 566 C C . PHE A 1 74 ? -47.725 -11.104 22.285 1.00 60.56 74 PHE A C 1
ATOM 568 O O . PHE A 1 74 ? -47.182 -11.131 23.389 1.00 60.56 74 PHE A O 1
ATOM 575 N N . ASN A 1 75 ? -47.616 -12.080 21.388 1.00 61.91 75 ASN A N 1
ATOM 576 C CA . ASN A 1 75 ? -46.486 -12.977 21.359 1.00 61.91 75 ASN A CA 1
ATOM 577 C C . ASN A 1 75 ? -45.285 -12.057 21.171 1.00 61.91 75 ASN A C 1
ATOM 579 O O . ASN A 1 75 ? -44.968 -11.645 20.057 1.00 61.91 75 ASN A O 1
ATOM 583 N N . PHE A 1 76 ? -44.690 -11.647 22.292 1.00 65.06 76 PHE A N 1
ATOM 584 C CA . PHE A 1 76 ? -43.323 -11.176 22.326 1.00 65.06 76 PHE A CA 1
ATOM 585 C C . PHE A 1 76 ? -42.519 -12.372 21.844 1.00 65.06 76 PHE A C 1
ATOM 587 O O . PHE A 1 76 ? -42.181 -13.264 22.616 1.00 65.06 76 PHE A O 1
ATOM 594 N N . GLU A 1 77 ? -42.334 -12.439 20.531 1.00 71.00 77 GLU A N 1
ATOM 595 C CA . GLU A 1 77 ? -41.311 -13.260 19.925 1.00 71.00 77 GLU A CA 1
ATOM 596 C C . GLU A 1 77 ? -40.022 -12.794 20.599 1.00 71.00 77 GLU A C 1
ATOM 598 O O . GLU A 1 77 ? -39.572 -11.663 20.398 1.00 71.00 77 GLU A O 1
ATOM 603 N N . GLU A 1 78 ? -39.576 -13.590 21.573 1.00 72.69 78 GLU A N 1
ATOM 604 C CA . GLU A 1 78 ? -38.481 -13.264 22.472 1.00 72.69 78 GLU A CA 1
ATOM 605 C C . GLU A 1 78 ? -37.302 -12.857 21.602 1.00 72.69 78 GLU A C 1
ATOM 607 O O . GLU A 1 78 ? -36.822 -13.653 20.789 1.00 72.69 78 GLU A O 1
ATOM 612 N N . ALA A 1 79 ? -36.924 -11.575 21.691 1.00 74.38 79 ALA A N 1
ATOM 613 C CA . ALA A 1 79 ? -35.902 -11.016 20.828 1.00 74.38 79 ALA A CA 1
ATOM 614 C C . ALA A 1 79 ? -34.683 -11.942 20.910 1.00 74.38 79 ALA A C 1
ATOM 616 O O . ALA A 1 79 ? -34.256 -12.256 22.027 1.00 74.38 79 ALA A O 1
ATOM 617 N N . PRO A 1 80 ? -34.165 -12.429 19.766 1.00 78.69 80 PRO A N 1
ATOM 618 C CA . PRO A 1 80 ? -33.138 -13.456 19.751 1.00 78.69 80 PRO A CA 1
ATOM 619 C C . PRO A 1 80 ? -32.024 -13.050 20.703 1.00 78.69 80 PRO A C 1
ATOM 621 O O . PRO A 1 80 ? -31.528 -11.921 20.618 1.00 78.69 80 PRO A O 1
ATOM 624 N N . ALA A 1 81 ? -31.700 -13.953 21.637 1.00 79.69 81 ALA A N 1
ATOM 625 C CA . ALA A 1 81 ? -30.766 -13.683 22.719 1.00 79.69 81 ALA A CA 1
ATOM 626 C C . ALA A 1 81 ? -29.537 -12.949 22.161 1.00 79.69 81 ALA A C 1
ATOM 628 O O . ALA A 1 81 ? -28.992 -13.388 21.138 1.00 79.69 81 ALA A O 1
ATOM 629 N N . PRO A 1 82 ? -29.127 -11.819 22.771 1.00 75.69 82 PRO A N 1
ATOM 630 C CA . PRO A 1 82 ? -28.069 -10.981 22.233 1.00 75.69 82 PRO A CA 1
ATOM 631 C C . PRO A 1 82 ? -26.840 -11.850 21.996 1.00 75.69 82 PRO A C 1
ATOM 633 O O . PRO A 1 82 ? -26.264 -12.404 22.935 1.00 75.69 82 PRO A O 1
ATOM 636 N N . GLN A 1 83 ? -26.475 -12.027 20.724 1.00 69.69 83 GLN A N 1
ATOM 637 C CA . GLN A 1 83 ? -25.331 -12.854 20.378 1.00 69.69 83 GLN A CA 1
ATOM 638 C C . GLN A 1 83 ? -24.104 -12.257 21.056 1.00 69.69 83 GLN A C 1
ATOM 640 O O . GLN A 1 83 ? -23.764 -11.094 20.828 1.00 69.69 83 GLN A O 1
ATOM 645 N N . VAL A 1 84 ? -23.456 -13.055 21.905 1.00 77.94 84 VAL A N 1
ATOM 646 C CA . VAL A 1 84 ? -22.228 -12.671 22.596 1.00 77.94 84 VAL A CA 1
ATOM 647 C C . VAL A 1 84 ? -21.214 -12.286 21.527 1.00 77.94 84 VAL A C 1
ATOM 649 O O .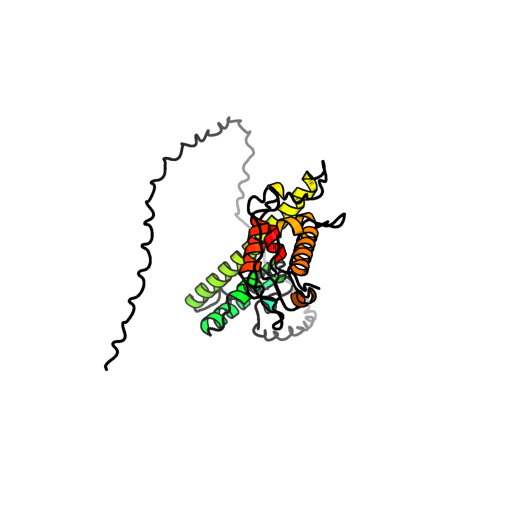 VAL A 1 84 ? -20.715 -13.137 20.787 1.00 77.94 84 VAL A O 1
ATOM 652 N N . SER A 1 85 ? -20.956 -10.986 21.382 1.00 79.56 85 SER A N 1
ATOM 653 C CA . SER A 1 85 ? -20.096 -10.502 20.313 1.00 79.56 85 SER A CA 1
ATOM 654 C C . SER A 1 85 ? -18.673 -10.970 20.591 1.00 79.56 85 SER A C 1
ATOM 656 O O . SER A 1 85 ? -18.030 -10.501 21.531 1.00 79.56 85 SER A O 1
ATOM 658 N N . ARG A 1 86 ? -18.185 -11.913 19.786 1.00 88.50 86 ARG A N 1
ATOM 659 C CA . ARG A 1 86 ? -16.810 -12.405 19.871 1.00 88.50 86 ARG A CA 1
ATOM 660 C C . ARG A 1 86 ? -15.830 -11.240 19.696 1.00 88.50 86 ARG A C 1
ATOM 662 O O . ARG A 1 86 ? -16.012 -10.423 18.792 1.00 88.50 86 ARG A O 1
ATOM 669 N N . GLU A 1 87 ? -14.790 -11.179 20.533 1.00 93.00 87 GLU A N 1
ATOM 670 C CA . GLU A 1 87 ? -13.718 -10.191 20.357 1.00 93.00 87 GLU A CA 1
ATOM 671 C C . GLU A 1 87 ? -13.077 -10.352 18.964 1.00 93.00 87 GLU A C 1
ATOM 673 O O . GLU A 1 87 ? -12.769 -11.480 18.554 1.00 93.00 87 GLU A O 1
ATOM 678 N N . PRO A 1 88 ? -12.868 -9.253 18.218 1.00 95.75 88 PRO A N 1
ATOM 679 C CA . PRO A 1 88 ? -12.261 -9.318 16.897 1.00 95.75 88 PRO A CA 1
ATOM 680 C C . PRO A 1 88 ? -10.796 -9.756 17.003 1.00 95.75 88 PRO A C 1
ATOM 682 O O . PRO A 1 88 ? -10.028 -9.232 17.806 1.00 95.75 88 PRO A O 1
ATOM 685 N N . THR A 1 89 ? -10.383 -10.696 16.154 1.00 96.50 89 THR A N 1
ATOM 686 C CA . THR A 1 89 ? -8.990 -11.176 16.096 1.00 96.50 89 THR A CA 1
ATOM 687 C C . THR A 1 89 ? -8.100 -10.325 15.187 1.00 96.50 89 THR A C 1
ATOM 689 O O . THR A 1 89 ? -6.878 -10.404 15.270 1.00 96.50 89 THR A O 1
ATOM 692 N N . SER A 1 90 ? -8.693 -9.513 14.306 1.00 97.62 90 SER A N 1
ATOM 693 C CA . SER A 1 90 ? -7.989 -8.640 13.362 1.00 97.62 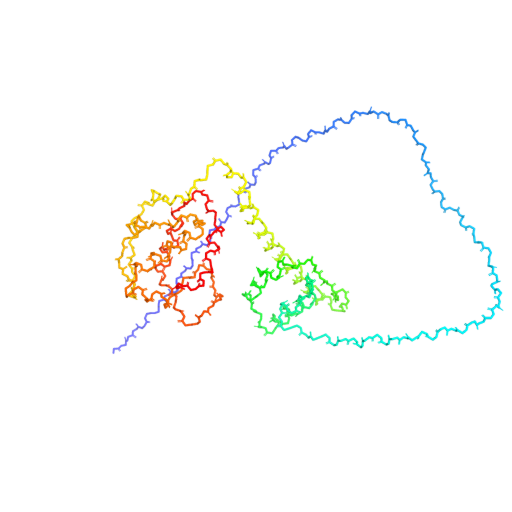90 SER A CA 1
ATOM 694 C C . SER A 1 90 ? -8.833 -7.414 13.008 1.00 97.62 90 SER A C 1
ATOM 696 O O . SER A 1 90 ? -10.050 -7.427 13.187 1.00 97.62 90 SER A O 1
ATOM 698 N N . LEU A 1 91 ? -8.204 -6.377 12.445 1.00 98.00 91 LEU A N 1
ATOM 699 C CA . LEU A 1 91 ? -8.911 -5.184 11.957 1.00 98.00 91 LEU A CA 1
ATOM 700 C C . LEU A 1 91 ? -9.908 -5.507 10.834 1.00 98.00 91 LEU A C 1
ATOM 702 O O . LEU A 1 91 ? -10.962 -4.885 10.748 1.00 98.00 91 LEU A O 1
ATOM 706 N N . TYR A 1 92 ? -9.625 -6.529 10.020 1.00 97.88 92 TYR A N 1
ATOM 707 C CA . TYR A 1 92 ? -10.550 -7.011 8.992 1.00 97.88 92 TYR A CA 1
ATOM 708 C C . TYR A 1 92 ? -11.843 -7.574 9.592 1.00 97.88 92 TYR A C 1
ATOM 710 O O . TYR A 1 92 ? -12.912 -7.374 9.024 1.00 97.88 92 TYR A O 1
ATOM 718 N N . ALA A 1 93 ? -11.769 -8.212 10.766 1.00 97.25 93 ALA A N 1
ATOM 719 C CA . ALA A 1 93 ? -12.943 -8.729 11.470 1.00 97.25 93 ALA A CA 1
ATOM 720 C C . ALA A 1 93 ? -13.842 -7.618 12.050 1.00 97.25 93 ALA A C 1
ATOM 722 O O . ALA A 1 93 ? -14.979 -7.891 12.426 1.00 97.25 93 ALA A O 1
ATOM 723 N N . CYS A 1 94 ? -13.359 -6.371 12.112 1.00 97.56 94 CYS A N 1
ATOM 724 C CA . CYS A 1 94 ? -14.159 -5.214 12.516 1.00 97.56 94 CYS A CA 1
ATOM 725 C C . CYS A 1 94 ? -15.009 -4.640 11.369 1.00 97.56 94 CYS A C 1
ATOM 727 O O . CYS A 1 94 ? -15.809 -3.735 11.605 1.00 97.56 94 CYS A O 1
ATOM 729 N N . ILE A 1 95 ? -14.841 -5.128 10.134 1.00 97.75 95 ILE A N 1
ATOM 730 C CA . ILE A 1 95 ? -15.620 -4.684 8.975 1.00 97.75 95 ILE A CA 1
ATOM 731 C C . ILE A 1 95 ? -16.774 -5.657 8.741 1.00 97.75 95 ILE A C 1
ATOM 733 O O . ILE A 1 95 ? -16.572 -6.854 8.559 1.00 97.75 95 ILE A O 1
ATOM 737 N N . SER A 1 96 ? -17.993 -5.128 8.684 1.00 96.81 96 SER A N 1
ATOM 738 C CA . SER A 1 96 ? -19.196 -5.888 8.340 1.00 96.81 96 SER A CA 1
ATOM 739 C C . SER A 1 96 ? -20.078 -5.060 7.412 1.00 96.81 96 SER A C 1
ATOM 741 O O . SER A 1 96 ? -20.335 -3.890 7.680 1.00 96.81 96 SER A O 1
ATOM 743 N N . ASN A 1 97 ? -20.502 -5.639 6.284 1.00 96.31 97 ASN A N 1
ATOM 744 C CA . ASN A 1 97 ? -21.405 -4.996 5.318 1.00 96.31 97 ASN A CA 1
ATOM 745 C C . ASN A 1 97 ? -20.966 -3.575 4.903 1.00 96.31 97 ASN A C 1
ATOM 747 O O . ASN A 1 97 ? -21.756 -2.636 4.915 1.00 96.31 97 ASN A O 1
ATOM 751 N N . GLY A 1 98 ? -19.674 -3.392 4.603 1.00 96.62 98 GLY A N 1
ATOM 752 C CA . GLY A 1 98 ? -19.124 -2.084 4.218 1.00 96.62 98 GLY A CA 1
ATOM 753 C C . GLY A 1 98 ? -19.044 -1.056 5.355 1.00 96.62 98 GLY A C 1
ATOM 754 O O . GLY A 1 98 ? -18.731 0.105 5.101 1.00 96.62 98 GLY A O 1
ATOM 755 N N . THR A 1 99 ? -19.292 -1.462 6.599 1.00 97.88 99 THR A N 1
ATOM 756 C CA . THR A 1 99 ? -19.208 -0.614 7.792 1.00 97.88 99 THR A CA 1
ATOM 757 C C . THR A 1 99 ? -18.052 -1.074 8.673 1.00 97.88 99 THR A C 1
ATOM 759 O O . THR A 1 99 ? -17.964 -2.256 9.003 1.00 97.88 99 THR A O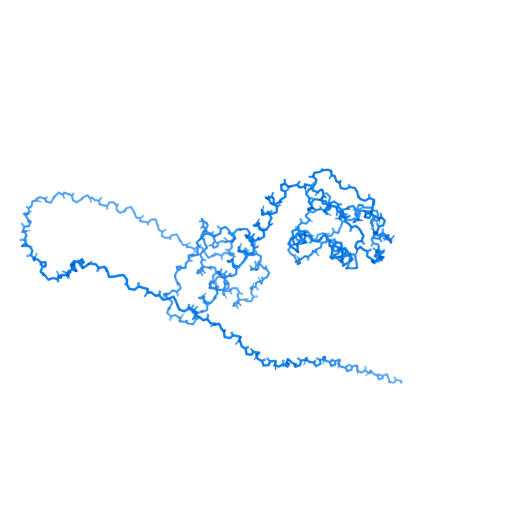 1
ATOM 762 N N . LEU A 1 100 ? -17.171 -0.152 9.065 1.00 97.88 100 LEU A N 1
ATOM 763 C CA . LEU A 1 100 ? -16.095 -0.412 10.023 1.00 97.88 100 LEU A CA 1
ATOM 764 C C . LEU A 1 100 ? -16.558 -0.026 11.432 1.00 97.88 100 LEU A C 1
ATOM 766 O O . LEU A 1 100 ? -16.898 1.133 11.675 1.00 97.88 100 LEU A O 1
ATOM 770 N N . ASP A 1 101 ? -16.564 -0.994 12.347 1.00 97.06 101 ASP A N 1
ATOM 771 C CA . ASP A 1 101 ? -16.805 -0.772 13.775 1.00 97.06 101 ASP A CA 1
ATOM 772 C C . ASP A 1 101 ? -15.539 -0.186 14.425 1.00 97.06 101 ASP A C 1
ATOM 774 O O . ASP A 1 101 ? -14.560 -0.891 14.700 1.00 97.06 101 ASP A O 1
ATOM 778 N N . MET A 1 102 ? -15.546 1.135 14.607 1.00 97.44 102 MET A N 1
ATOM 779 C CA . MET A 1 102 ? -14.396 1.911 15.066 1.00 97.44 102 MET A CA 1
ATOM 780 C C . MET A 1 102 ? -14.079 1.679 16.540 1.00 97.44 102 MET A C 1
ATOM 782 O O . MET A 1 102 ? -12.904 1.693 16.900 1.00 97.44 102 MET A O 1
ATOM 786 N N . ASP A 1 103 ? -15.086 1.425 17.382 1.00 95.56 103 ASP A N 1
ATOM 787 C CA . ASP A 1 103 ? -14.864 1.134 18.803 1.00 95.56 103 ASP A CA 1
ATOM 788 C C . ASP A 1 103 ? -14.121 -0.202 18.950 1.00 95.56 103 ASP A C 1
ATOM 790 O O . ASP A 1 103 ? -13.048 -0.260 19.559 1.00 95.56 103 ASP A O 1
ATOM 794 N N . LYS A 1 104 ? -14.597 -1.253 18.267 1.00 96.06 104 LYS A N 1
ATOM 795 C CA . LYS A 1 104 ? -13.920 -2.560 18.241 1.00 96.06 104 LYS A CA 1
ATOM 796 C C . LYS A 1 104 ? -12.502 -2.475 17.684 1.00 96.06 104 LYS A C 1
ATOM 798 O O . LYS A 1 104 ? -11.574 -3.040 18.266 1.00 96.06 104 LYS A O 1
ATOM 803 N N . ALA A 1 105 ? -12.316 -1.762 16.572 1.00 97.62 105 ALA A N 1
ATOM 804 C CA . ALA A 1 105 ? -11.003 -1.583 15.958 1.00 97.62 105 ALA A CA 1
ATOM 805 C C . ALA A 1 105 ? -10.036 -0.809 16.871 1.00 97.62 105 ALA A C 1
ATOM 807 O O . ALA A 1 105 ? -8.888 -1.223 17.046 1.00 97.62 105 ALA A O 1
ATOM 808 N N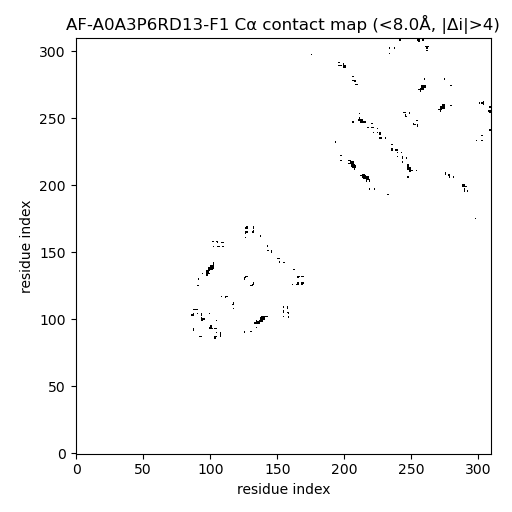 . ALA A 1 106 ? -10.491 0.275 17.503 1.00 97.25 106 ALA A N 1
ATOM 809 C CA . ALA A 1 106 ? -9.667 1.073 18.403 1.00 97.25 106 ALA A CA 1
ATOM 810 C C . ALA A 1 106 ? -9.289 0.312 19.676 1.00 97.25 106 ALA A C 1
ATOM 812 O O . ALA A 1 106 ? -8.127 0.361 20.087 1.00 97.25 106 ALA A O 1
ATOM 813 N N . ARG A 1 107 ? -10.222 -0.453 20.262 1.00 96.12 107 ARG A N 1
ATOM 814 C CA . ARG A 1 107 ? -9.936 -1.338 21.403 1.00 96.12 107 ARG A CA 1
ATOM 815 C C . ARG A 1 107 ? -8.919 -2.413 21.045 1.00 96.12 107 ARG A C 1
ATOM 817 O O . ARG A 1 107 ? -8.000 -2.645 21.828 1.00 96.12 107 ARG A O 1
ATOM 824 N N . LEU A 1 108 ? -9.030 -3.018 19.860 1.00 97.69 108 LEU A N 1
ATOM 825 C CA . LEU A 1 108 ? -8.056 -3.995 19.372 1.00 97.69 108 LEU A CA 1
ATOM 826 C C . LEU A 1 108 ? -6.653 -3.378 19.254 1.00 97.69 108 LEU A C 1
ATOM 828 O O . LEU A 1 108 ? -5.694 -3.939 19.781 1.00 97.69 108 LEU A O 1
ATOM 832 N N . VAL A 1 109 ? -6.530 -2.204 18.624 1.00 98.06 109 VAL A N 1
ATOM 833 C CA . VAL A 1 109 ? -5.244 -1.494 18.488 1.00 98.06 109 VAL A CA 1
ATOM 834 C C . VAL A 1 109 ? -4.680 -1.100 19.851 1.00 98.06 109 VAL A C 1
ATOM 836 O O . VAL A 1 109 ? -3.488 -1.282 20.100 1.00 98.06 109 VAL A O 1
ATOM 839 N N . LEU A 1 110 ? -5.516 -0.578 20.751 1.00 97.44 110 LEU A N 1
ATOM 840 C CA . LEU A 1 110 ? -5.095 -0.187 22.093 1.00 97.44 110 LEU A CA 1
ATOM 841 C C . LEU A 1 110 ? -4.599 -1.395 22.900 1.00 97.44 110 LEU A C 1
ATOM 843 O O . LEU A 1 110 ? -3.540 -1.310 23.522 1.00 97.44 110 LEU A O 1
ATOM 847 N N . LYS A 1 111 ? -5.321 -2.522 22.843 1.00 97.81 111 LYS A N 1
ATOM 848 C CA . LYS A 1 111 ? -4.937 -3.796 23.470 1.00 97.81 111 LYS A CA 1
ATOM 849 C C . LYS A 1 111 ? -3.588 -4.279 22.936 1.00 97.81 111 LYS A C 1
ATOM 851 O O . LYS A 1 111 ? -2.664 -4.472 23.716 1.00 97.81 111 LYS A O 1
ATOM 856 N N . GLN A 1 112 ? -3.421 -4.339 21.614 1.00 97.94 112 GLN A N 1
ATOM 857 C CA . GLN A 1 112 ? -2.153 -4.728 20.989 1.00 97.94 112 GLN A CA 1
ATOM 858 C C . GLN A 1 112 ? -0.985 -3.809 21.376 1.00 97.94 112 GLN A C 1
ATOM 860 O O . GLN A 1 112 ? 0.124 -4.286 21.614 1.00 97.94 112 GLN A O 1
ATOM 865 N N . LYS A 1 113 ? -1.213 -2.490 21.461 1.00 97.69 113 LYS A N 1
ATOM 866 C CA . LYS A 1 113 ? -0.185 -1.529 21.893 1.00 97.69 113 LYS A CA 1
ATOM 867 C C . LYS A 1 113 ? 0.206 -1.739 23.352 1.00 97.69 113 LYS A C 1
ATOM 869 O O . LYS A 1 113 ? 1.390 -1.673 23.668 1.00 97.69 113 LYS A O 1
ATOM 874 N N . ARG A 1 114 ? -0.767 -2.005 24.227 1.00 97.69 114 ARG A N 1
ATOM 875 C CA . ARG A 1 114 ? -0.520 -2.285 25.647 1.00 97.69 114 ARG A CA 1
ATOM 876 C C . ARG A 1 114 ? 0.255 -3.586 25.839 1.00 97.69 114 ARG A C 1
ATOM 878 O O . ARG A 1 114 ? 1.170 -3.631 26.651 1.00 97.69 114 ARG A O 1
ATOM 885 N N . ASP A 1 115 ? -0.089 -4.604 25.061 1.00 98.06 115 ASP A N 1
ATOM 886 C CA . ASP A 1 115 ? 0.500 -5.937 25.163 1.00 98.06 115 ASP A CA 1
ATOM 887 C C . ASP A 1 115 ? 1.829 -6.054 24.379 1.00 98.06 115 ASP A C 1
ATOM 889 O O . ASP A 1 115 ? 2.430 -7.124 24.330 1.00 98.06 115 ASP A O 1
ATOM 893 N N . GLY A 1 116 ? 2.293 -4.974 23.732 1.00 97.62 116 GLY A N 1
ATOM 894 C CA . GLY A 1 116 ? 3.524 -4.958 22.931 1.00 97.62 116 GLY A CA 1
ATOM 895 C C . GLY A 1 116 ? 3.456 -5.780 21.636 1.00 97.62 116 GLY A C 1
ATOM 896 O O . GLY A 1 116 ? 4.476 -5.986 20.985 1.00 97.62 116 GLY A O 1
ATOM 897 N N . SER A 1 117 ? 2.265 -6.239 21.247 1.00 97.88 117 SER A N 1
ATOM 898 C CA . SER A 1 117 ? 2.021 -7.062 20.054 1.00 97.88 117 SER A CA 1
ATOM 899 C C . SER A 1 117 ? 1.614 -6.247 18.821 1.00 97.88 117 SER A C 1
ATOM 901 O O . SER A 1 117 ? 1.409 -6.807 17.743 1.00 97.88 117 SER A O 1
ATOM 903 N N . PHE A 1 118 ? 1.497 -4.922 18.953 1.00 97.88 118 PHE A N 1
ATOM 904 C CA . PHE A 1 118 ? 1.135 -4.041 17.847 1.00 97.88 118 PHE A CA 1
ATOM 905 C C . PHE A 1 118 ? 2.204 -4.039 16.750 1.00 97.88 118 PHE A C 1
ATOM 907 O O . PHE A 1 118 ? 3.358 -3.673 16.974 1.00 97.88 118 PHE A O 1
ATOM 914 N N . ASN A 1 119 ? 1.794 -4.394 15.534 1.00 97.06 119 ASN A N 1
ATOM 915 C CA . ASN A 1 119 ? 2.656 -4.405 14.363 1.00 97.06 119 ASN A CA 1
ATOM 916 C C . ASN A 1 119 ? 2.245 -3.291 13.391 1.00 97.06 119 ASN A C 1
ATOM 918 O O . ASN A 1 119 ? 1.250 -3.420 12.675 1.00 97.06 119 ASN A O 1
ATOM 922 N N . GLN A 1 120 ? 3.053 -2.226 13.329 1.00 97.19 120 GLN A N 1
ATOM 923 C CA . GLN A 1 120 ? 2.809 -1.075 12.451 1.00 97.19 120 GLN A CA 1
ATOM 924 C C . GLN A 1 120 ? 2.657 -1.484 10.979 1.00 97.19 120 GLN A C 1
ATOM 926 O O . GLN A 1 120 ? 1.809 -0.939 10.287 1.00 97.19 120 GLN A O 1
ATOM 931 N N . SER A 1 121 ? 3.416 -2.477 10.501 1.00 94.25 121 SER A N 1
ATOM 932 C CA . SER A 1 121 ? 3.340 -2.894 9.093 1.00 94.25 121 SER A CA 1
ATOM 933 C C . SER A 1 121 ? 2.005 -3.550 8.731 1.00 94.25 121 SER A C 1
ATOM 935 O O . SER A 1 121 ? 1.468 -3.271 7.664 1.00 94.25 121 SER A O 1
ATOM 937 N N . ILE A 1 122 ? 1.433 -4.354 9.636 1.00 95.62 122 ILE A N 1
ATOM 938 C CA . ILE A 1 122 ? 0.113 -4.981 9.444 1.00 95.62 122 ILE A CA 1
ATOM 939 C C . ILE A 1 122 ? -0.985 -3.913 9.473 1.00 95.62 122 ILE A C 1
ATOM 941 O O . ILE A 1 122 ? -1.940 -3.966 8.701 1.00 95.62 122 ILE A O 1
ATOM 945 N N . TYR A 1 123 ? -0.839 -2.925 10.356 1.00 98.19 123 TYR A N 1
ATOM 946 C CA . TYR A 1 123 ? -1.749 -1.790 10.432 1.00 98.19 123 TYR A CA 1
ATOM 947 C C . TYR A 1 123 ? -1.710 -0.937 9.148 1.00 98.19 123 TYR A C 1
ATOM 949 O O . TYR A 1 123 ? -2.757 -0.679 8.556 1.00 98.19 123 TYR A O 1
ATOM 957 N N . ASP A 1 124 ? -0.516 -0.572 8.668 1.00 96.44 124 ASP A N 1
ATOM 958 C CA . ASP A 1 124 ? -0.335 0.198 7.428 1.00 96.44 124 ASP A CA 1
ATOM 959 C C . ASP A 1 124 ? -0.884 -0.556 6.205 1.00 96.44 124 ASP A C 1
ATOM 961 O O . ASP A 1 124 ? -1.462 0.046 5.295 1.00 96.44 124 ASP A O 1
ATOM 965 N N . GLU A 1 125 ? -0.714 -1.882 6.180 1.00 95.81 125 GLU A N 1
ATOM 966 C CA . GLU A 1 125 ? -1.284 -2.759 5.158 1.00 95.81 125 GLU A CA 1
ATOM 967 C C . GLU A 1 125 ? -2.816 -2.716 5.183 1.00 95.81 125 GLU A C 1
ATOM 969 O O . GLU A 1 125 ? -3.434 -2.501 4.139 1.00 95.81 125 GLU A O 1
ATOM 974 N N . PHE A 1 126 ? -3.431 -2.839 6.364 1.00 98.06 126 PHE A N 1
ATOM 975 C CA . PHE A 1 126 ? -4.881 -2.732 6.521 1.00 98.06 126 PHE A CA 1
ATOM 976 C C . PHE A 1 126 ? -5.411 -1.381 6.025 1.00 98.06 126 PHE A C 1
ATOM 978 O O . PHE A 1 126 ? -6.327 -1.362 5.202 1.00 98.06 126 PHE A O 1
ATOM 985 N N . VAL A 1 127 ? -4.815 -0.263 6.456 1.00 98.06 127 VAL A N 1
ATOM 986 C CA . VAL A 1 127 ? -5.221 1.100 6.056 1.00 98.06 127 VAL A CA 1
ATOM 987 C C . VAL A 1 127 ? -5.201 1.270 4.534 1.00 98.06 127 VAL A C 1
ATOM 989 O O . VAL A 1 127 ? -6.088 1.903 3.960 1.00 98.06 127 VAL A O 1
ATOM 992 N N . ARG A 1 128 ? -4.203 0.687 3.861 1.00 96.06 128 ARG A N 1
ATOM 993 C CA . ARG A 1 128 ? -4.037 0.777 2.400 1.00 96.06 128 ARG A CA 1
ATOM 994 C C . ARG A 1 128 ? -4.774 -0.315 1.627 1.00 96.06 128 ARG A C 1
ATOM 996 O O . ARG A 1 128 ? -4.790 -0.260 0.391 1.00 96.06 128 ARG A O 1
ATOM 1003 N N . SER A 1 129 ? -5.365 -1.288 2.318 1.00 95.94 129 SER A N 1
ATOM 1004 C CA . SER A 1 129 ? -6.017 -2.448 1.714 1.00 95.94 129 SER A CA 1
ATOM 1005 C C . SER A 1 129 ? -7.207 -2.054 0.838 1.00 95.94 129 SER A C 1
ATOM 1007 O O . SER A 1 129 ? -7.797 -0.973 0.941 1.00 95.94 129 SER A O 1
ATOM 1009 N N . GLU A 1 130 ? -7.590 -2.942 -0.077 1.00 93.81 130 GLU A N 1
ATOM 1010 C CA . GLU A 1 130 ? -8.814 -2.752 -0.850 1.00 93.81 130 GLU A CA 1
ATOM 1011 C C . GLU A 1 130 ? -10.063 -2.810 0.040 1.00 93.81 130 GLU A C 1
ATOM 1013 O O . GLU A 1 130 ? -10.984 -2.012 -0.133 1.00 93.81 130 GLU A O 1
ATOM 1018 N N . VAL A 1 131 ? -10.066 -3.685 1.044 1.00 96.69 131 VAL A N 1
ATOM 1019 C CA . VAL A 1 131 ? -11.198 -3.852 1.961 1.00 96.69 131 VAL A CA 1
ATOM 1020 C C . VAL A 1 131 ? -11.474 -2.557 2.729 1.00 96.69 131 VAL A C 1
ATOM 1022 O O . VAL A 1 131 ? -12.609 -2.084 2.717 1.00 96.69 131 VAL A O 1
ATOM 1025 N N . ALA A 1 132 ? -10.444 -1.926 3.305 1.00 97.12 132 ALA A N 1
ATOM 1026 C CA . ALA A 1 132 ? -10.592 -0.648 4.007 1.00 97.12 132 ALA A CA 1
ATOM 1027 C C . ALA A 1 132 ? -11.083 0.474 3.076 1.00 97.12 132 ALA A C 1
ATOM 1029 O O . ALA A 1 132 ? -11.947 1.261 3.452 1.00 97.12 132 ALA A O 1
ATOM 1030 N N . SER A 1 133 ? -10.616 0.512 1.823 1.00 96.06 133 SER A N 1
ATOM 1031 C CA . SER A 1 133 ? -11.063 1.524 0.852 1.00 96.06 133 SER A CA 1
ATOM 1032 C C . SER A 1 133 ? -12.543 1.405 0.453 1.00 96.06 133 SER A C 1
ATOM 1034 O O . SER A 1 133 ? -13.154 2.400 0.055 1.00 96.06 133 SER A O 1
ATOM 1036 N N . ARG A 1 134 ? -13.121 0.199 0.569 1.00 96.12 134 ARG A N 1
ATOM 1037 C CA . ARG A 1 134 ? -14.535 -0.088 0.279 1.00 96.12 134 ARG A CA 1
ATOM 1038 C C . ARG A 1 134 ? -15.462 0.217 1.460 1.00 96.12 134 ARG A C 1
ATOM 1040 O O . ARG A 1 134 ? -16.676 0.143 1.289 1.00 96.12 134 ARG A O 1
ATOM 1047 N N . VAL A 1 135 ? -14.922 0.575 2.628 1.00 97.88 135 VAL A N 1
ATOM 1048 C CA . VAL A 1 135 ? -15.727 1.041 3.763 1.00 97.88 135 VAL A CA 1
ATOM 1049 C C . VAL A 1 135 ? -16.484 2.308 3.352 1.00 97.88 135 VAL A C 1
ATOM 1051 O O . VAL A 1 135 ? -15.914 3.262 2.805 1.00 97.88 135 VAL A O 1
ATOM 1054 N N . GLN A 1 136 ? -17.791 2.280 3.590 1.00 96.62 136 GLN A N 1
ATOM 1055 C CA . GLN A 1 136 ? -18.735 3.361 3.316 1.00 96.62 136 GLN A CA 1
ATOM 1056 C C . GLN A 1 136 ? -19.064 4.135 4.593 1.00 96.62 136 GLN A C 1
ATOM 1058 O O . GLN A 1 136 ? -19.184 5.356 4.550 1.00 96.62 136 GLN A O 1
ATOM 1063 N N . TYR A 1 137 ? -19.147 3.432 5.727 1.00 97.31 137 TYR A N 1
ATOM 1064 C CA . TYR A 1 137 ? -19.562 4.003 7.005 1.00 97.31 137 TYR A CA 1
ATOM 1065 C C . TYR A 1 137 ? -18.579 3.650 8.121 1.00 97.31 137 TYR A C 1
ATOM 1067 O O . TYR A 1 137 ? -18.124 2.510 8.238 1.00 97.31 137 TYR A O 1
ATOM 1075 N N . PHE A 1 138 ? -18.292 4.629 8.974 1.00 97.25 138 PHE A N 1
ATOM 1076 C CA . PHE A 1 138 ? -17.535 4.440 10.206 1.00 97.25 138 PHE A CA 1
ATOM 1077 C C . PHE A 1 138 ? -18.517 4.468 11.370 1.00 97.25 138 PHE A C 1
ATOM 1079 O O . PHE A 1 138 ? -19.069 5.518 11.699 1.00 97.25 138 PHE A O 1
ATOM 1086 N N . ARG A 1 139 ? -18.777 3.307 11.969 1.00 96.06 139 ARG A N 1
ATOM 1087 C CA . ARG A 1 139 ? -19.696 3.191 13.099 1.00 96.06 139 ARG A CA 1
ATOM 1088 C C . ARG A 1 139 ? -18.909 3.344 14.389 1.00 96.06 139 ARG A C 1
ATOM 1090 O O . ARG A 1 139 ? -17.993 2.569 14.641 1.00 96.06 139 ARG A O 1
ATOM 1097 N N . ASN A 1 140 ? -19.291 4.313 15.209 1.00 92.88 140 ASN A N 1
ATOM 1098 C CA . ASN A 1 140 ? -18.735 4.491 16.541 1.00 92.88 140 ASN A CA 1
ATOM 1099 C C . ASN A 1 140 ? -19.842 4.320 17.587 1.00 92.88 140 ASN A C 1
ATOM 1101 O O . ASN A 1 140 ? -20.540 5.270 17.931 1.00 92.88 140 ASN A O 1
ATOM 1105 N N . THR A 1 141 ? -20.052 3.083 18.033 1.00 84.88 141 THR A N 1
ATOM 1106 C CA . THR A 1 141 ? -21.008 2.765 19.098 1.00 84.88 141 THR A CA 1
ATOM 1107 C C . THR A 1 141 ? -20.246 2.417 20.364 1.00 84.88 141 THR A C 1
ATOM 1109 O O . THR A 1 141 ? -19.615 1.368 20.406 1.00 84.88 141 THR A O 1
ATOM 1112 N N . GLY A 1 142 ? -20.331 3.269 21.387 1.00 77.06 142 GLY A N 1
ATOM 1113 C CA . GLY A 1 142 ? -19.874 2.927 22.740 1.00 77.06 142 GLY A CA 1
ATOM 1114 C C . GLY A 1 142 ? -18.682 3.712 23.286 1.00 77.06 142 GLY A C 1
ATOM 1115 O O . GLY A 1 142 ? -18.263 3.432 24.404 1.00 77.06 142 GLY A O 1
ATOM 1116 N N . THR A 1 143 ? -18.143 4.706 22.571 1.00 70.44 143 THR A N 1
ATOM 1117 C CA . THR A 1 143 ? -17.044 5.515 23.131 1.00 70.44 143 THR A CA 1
ATOM 1118 C C . THR A 1 143 ? -17.488 6.589 24.118 1.00 70.44 143 THR A C 1
ATOM 1120 O O . THR A 1 143 ? -16.676 6.984 24.936 1.00 70.44 143 THR A O 1
ATOM 1123 N N . LEU A 1 144 ? -18.741 7.052 24.063 1.00 70.88 144 LEU A N 1
ATOM 1124 C CA . LEU A 1 144 ? -19.223 8.198 24.856 1.00 70.88 144 LEU A CA 1
ATOM 1125 C C . LEU A 1 144 ? -19.798 7.825 26.234 1.00 70.88 144 LEU A C 1
ATOM 1127 O O . LEU A 1 144 ? -20.231 8.707 26.964 1.00 70.88 144 LEU A O 1
ATOM 1131 N N . ASP A 1 145 ? -19.837 6.536 26.580 1.00 72.44 145 ASP A N 1
ATOM 1132 C CA . ASP A 1 145 ? -20.422 6.043 27.842 1.00 72.44 145 ASP A CA 1
ATOM 1133 C C . ASP A 1 145 ? -19.372 5.344 28.721 1.00 72.44 145 ASP A C 1
ATOM 1135 O O . ASP A 1 145 ? -19.619 4.356 29.412 1.00 72.44 145 ASP A O 1
ATOM 1139 N N . LEU A 1 146 ? -18.128 5.814 28.630 1.00 73.81 146 LEU A N 1
ATOM 1140 C CA . LEU A 1 146 ? -17.031 5.315 29.444 1.00 73.81 146 LEU A CA 1
ATOM 1141 C C . LEU A 1 146 ? -16.939 6.170 30.709 1.00 73.81 146 LEU A C 1
ATOM 1143 O O . LEU A 1 146 ? -16.631 7.352 30.647 1.00 73.81 146 LEU A O 1
ATOM 1147 N N . GLY A 1 147 ? -17.107 5.553 31.882 1.00 87.69 147 GLY A N 1
ATOM 1148 C CA . GLY A 1 147 ? -16.813 6.214 33.164 1.00 87.69 147 GLY A CA 1
ATOM 1149 C C . GLY A 1 147 ? -15.332 6.600 33.344 1.00 87.69 147 GLY A C 1
ATOM 1150 O O . GLY A 1 147 ? -14.987 7.296 34.294 1.00 87.69 147 GLY A O 1
ATOM 1151 N N . ASP A 1 148 ? -14.456 6.154 32.437 1.00 92.25 148 ASP A N 1
ATOM 1152 C CA . ASP A 1 148 ? -13.029 6.473 32.389 1.00 92.25 148 ASP A CA 1
ATOM 1153 C C . ASP A 1 148 ? -12.733 7.438 31.228 1.00 92.25 148 ASP A C 1
ATOM 1155 O O . ASP A 1 148 ? -12.564 7.032 30.072 1.00 92.25 148 ASP A O 1
ATOM 1159 N N . THR A 1 149 ? -12.618 8.723 31.565 1.00 93.50 149 THR A N 1
ATOM 1160 C CA . THR A 1 149 ? -12.327 9.813 30.621 1.00 93.50 149 THR A CA 1
ATOM 1161 C C . THR A 1 149 ? -10.969 9.662 29.933 1.00 93.50 149 THR A C 1
ATOM 1163 O O . THR A 1 149 ? -10.799 10.067 28.782 1.00 93.50 149 THR A O 1
ATOM 1166 N N . VAL A 1 150 ? -9.981 9.047 30.591 1.00 94.50 150 VAL A N 1
ATOM 1167 C CA . VAL A 1 150 ? -8.648 8.840 30.008 1.00 94.50 150 VAL A CA 1
ATOM 1168 C C . VAL A 1 150 ? -8.709 7.758 28.936 1.00 94.50 150 VAL A C 1
ATOM 1170 O O . VAL A 1 150 ? -8.106 7.905 27.866 1.00 94.50 150 VAL A O 1
ATOM 1173 N N . LEU A 1 151 ? -9.435 6.671 29.202 1.00 93.50 151 LEU A N 1
ATOM 1174 C CA . LEU A 1 151 ? -9.669 5.621 28.216 1.00 93.50 151 LEU A CA 1
ATOM 1175 C C . LEU A 1 151 ? -10.468 6.152 27.020 1.00 93.50 151 LEU A C 1
ATOM 1177 O O . LEU A 1 151 ? -10.079 5.895 25.878 1.00 93.50 151 LEU A O 1
ATOM 1181 N N . GLU A 1 152 ? -11.519 6.934 27.269 1.00 94.19 152 GLU A N 1
ATOM 1182 C CA . GLU A 1 152 ? -12.317 7.587 26.228 1.00 94.19 152 GLU A CA 1
ATOM 1183 C C . GLU A 1 152 ? -11.457 8.469 25.314 1.00 94.19 152 GLU A C 1
ATOM 1185 O O . GLU A 1 152 ? -11.494 8.317 24.088 1.00 94.19 152 GLU A O 1
ATOM 1190 N N . MET A 1 153 ? -10.617 9.339 25.885 1.00 94.88 153 MET A N 1
ATOM 1191 C CA . MET A 1 153 ? -9.710 10.190 25.108 1.00 94.88 153 MET A CA 1
ATOM 1192 C C . MET A 1 153 ? -8.742 9.369 24.248 1.00 94.88 153 MET A C 1
ATOM 1194 O O . MET A 1 153 ? -8.498 9.704 23.086 1.00 94.88 153 MET A O 1
ATOM 1198 N N . ARG A 1 154 ? -8.189 8.276 24.792 1.00 95.94 154 ARG A N 1
ATOM 1199 C CA . ARG A 1 154 ? -7.265 7.398 24.054 1.00 95.94 154 ARG A CA 1
ATOM 1200 C C . ARG A 1 154 ? -7.955 6.691 22.893 1.00 95.94 154 ARG A C 1
ATOM 1202 O O . ARG A 1 154 ? -7.396 6.659 21.796 1.00 95.94 154 ARG A O 1
ATOM 1209 N N . LEU A 1 155 ? -9.145 6.136 23.121 1.00 96.25 155 LEU A N 1
ATOM 1210 C CA . LEU A 1 155 ? -9.922 5.473 22.073 1.00 96.25 155 LEU A CA 1
ATOM 1211 C C . LEU A 1 155 ? -10.328 6.473 20.991 1.00 96.25 155 LEU A C 1
ATOM 1213 O O . LEU A 1 155 ? -10.069 6.222 19.818 1.00 96.25 155 LEU A O 1
ATOM 1217 N N . THR A 1 156 ? -10.837 7.642 21.378 1.00 95.38 156 THR A N 1
ATOM 1218 C CA . THR A 1 156 ? -11.196 8.725 20.450 1.00 95.38 156 THR A CA 1
ATOM 1219 C C . THR A 1 156 ? -10.005 9.157 19.592 1.00 95.38 156 THR A C 1
ATOM 1221 O O . THR A 1 156 ? -10.135 9.306 18.377 1.00 95.38 156 THR A O 1
ATOM 1224 N N . GLY A 1 157 ? -8.814 9.284 20.187 1.00 96.12 157 GLY A N 1
ATOM 1225 C CA . GLY A 1 157 ? -7.585 9.587 19.452 1.00 96.12 157 GLY A CA 1
ATOM 1226 C C . GLY A 1 157 ? -7.235 8.527 18.402 1.00 96.12 157 GLY A C 1
ATOM 1227 O O . GLY A 1 157 ? -6.926 8.871 17.262 1.00 96.12 157 GLY A O 1
ATOM 1228 N N . ILE A 1 158 ? -7.327 7.239 18.754 1.00 97.56 158 ILE A N 1
ATOM 1229 C CA . ILE A 1 158 ? -7.073 6.130 17.818 1.00 97.56 158 ILE A CA 1
ATOM 1230 C C . ILE A 1 158 ? -8.119 6.107 16.696 1.00 97.56 158 ILE A C 1
ATOM 1232 O O . ILE A 1 158 ? -7.752 5.922 15.536 1.00 97.56 158 ILE A O 1
ATOM 1236 N N . ILE A 1 159 ? -9.396 6.321 17.023 1.00 96.88 159 ILE A N 1
ATOM 1237 C CA . ILE A 1 159 ? -10.500 6.346 16.055 1.00 96.88 159 ILE A CA 1
ATOM 1238 C C . ILE A 1 159 ? -10.284 7.443 15.018 1.00 96.88 159 ILE A C 1
ATOM 1240 O O . ILE A 1 159 ? -10.293 7.166 13.819 1.00 96.88 159 ILE A O 1
ATOM 1244 N N . ASN A 1 160 ? -10.044 8.673 15.474 1.00 96.25 160 ASN A N 1
ATOM 1245 C CA . ASN A 1 160 ? -9.850 9.819 14.589 1.00 96.25 160 ASN A CA 1
ATOM 1246 C C . ASN A 1 160 ? -8.620 9.630 13.696 1.00 96.25 160 ASN A C 1
ATOM 1248 O O . ASN A 1 160 ? -8.678 9.904 12.498 1.00 96.25 160 ASN A O 1
ATOM 1252 N N . TYR A 1 161 ? -7.528 9.111 14.264 1.00 97.44 161 TYR A N 1
ATOM 1253 C CA . TYR A 1 161 ? -6.303 8.829 13.521 1.00 97.44 161 TYR A CA 1
ATOM 1254 C C . TYR A 1 161 ? -6.524 7.776 12.424 1.00 97.44 161 TYR A C 1
ATOM 1256 O O . TYR A 1 161 ? -6.230 8.029 11.257 1.00 97.44 161 TYR A O 1
ATOM 1264 N N . MET A 1 162 ? -7.121 6.630 12.769 1.00 98.12 162 MET A N 1
ATOM 1265 C CA . MET A 1 162 ? -7.394 5.548 11.817 1.00 98.12 162 MET A CA 1
ATOM 1266 C C . MET A 1 162 ? -8.357 5.990 10.708 1.00 98.12 162 MET A C 1
ATOM 1268 O O . MET A 1 162 ? -8.134 5.687 9.536 1.00 98.12 162 MET A O 1
ATOM 1272 N N . MET A 1 163 ? -9.409 6.737 11.056 1.00 97.44 163 MET A N 1
ATOM 1273 C CA . MET A 1 163 ? -10.352 7.280 10.078 1.00 97.44 163 MET A CA 1
ATOM 1274 C C . MET A 1 163 ? -9.652 8.217 9.088 1.00 97.44 163 MET A C 1
ATOM 1276 O O . MET A 1 163 ? -9.839 8.076 7.879 1.00 97.44 163 MET A O 1
ATOM 1280 N N . ALA A 1 164 ? -8.822 9.139 9.586 1.00 96.12 164 ALA A N 1
ATOM 1281 C CA . ALA A 1 164 ? -8.078 10.073 8.748 1.00 96.12 164 ALA A CA 1
ATOM 1282 C C . ALA A 1 164 ? -7.126 9.343 7.789 1.00 96.12 164 ALA A C 1
ATOM 1284 O O . ALA A 1 164 ? -7.105 9.643 6.598 1.00 96.12 164 ALA A O 1
ATOM 1285 N N . GLU A 1 165 ? -6.385 8.342 8.268 1.00 97.31 165 GLU A N 1
ATOM 1286 C CA . GLU A 1 165 ? -5.460 7.581 7.425 1.00 97.31 165 GLU A CA 1
ATOM 1287 C C . GLU A 1 165 ? -6.162 6.762 6.337 1.00 97.31 165 GLU A C 1
ATOM 1289 O O . GLU A 1 165 ? -5.701 6.751 5.193 1.00 97.31 165 GLU A O 1
ATOM 1294 N N . ILE A 1 166 ? -7.292 6.116 6.655 1.00 97.75 166 ILE A N 1
ATOM 1295 C CA . ILE A 1 166 ? -8.095 5.392 5.657 1.00 97.75 166 ILE A CA 1
ATOM 1296 C C . ILE A 1 166 ? -8.606 6.364 4.587 1.00 97.75 166 ILE A C 1
ATOM 1298 O O . ILE A 1 166 ? -8.529 6.060 3.396 1.00 97.75 166 ILE A O 1
ATOM 1302 N N . GLN A 1 167 ? -9.088 7.546 4.984 1.00 95.56 167 GLN A N 1
ATOM 1303 C CA . GLN A 1 167 ? -9.570 8.559 4.041 1.00 95.56 167 GLN A CA 1
ATOM 1304 C C . GLN A 1 167 ? -8.448 9.106 3.156 1.00 95.56 167 GLN A C 1
ATOM 1306 O O . GLN A 1 167 ? -8.625 9.189 1.942 1.00 95.56 167 GLN A O 1
ATOM 1311 N N . CYS A 1 168 ? -7.274 9.397 3.720 1.00 93.25 168 CYS A N 1
ATOM 1312 C CA . CYS A 1 168 ? -6.098 9.796 2.947 1.00 93.25 168 CYS A CA 1
ATOM 1313 C C . CYS A 1 168 ? -5.696 8.710 1.939 1.00 93.25 168 CYS A C 1
ATOM 1315 O O . CYS A 1 168 ? -5.525 8.995 0.756 1.00 93.25 168 CYS A O 1
ATOM 1317 N N . ALA A 1 169 ? -5.619 7.445 2.368 1.00 94.44 169 ALA A N 1
ATOM 1318 C CA . ALA A 1 169 ? -5.279 6.331 1.483 1.00 94.44 169 ALA A CA 1
ATOM 1319 C C . ALA A 1 169 ? -6.320 6.123 0.366 1.00 94.44 169 ALA A C 1
ATOM 1321 O O . ALA A 1 169 ? -5.966 5.779 -0.769 1.00 94.44 169 ALA A O 1
ATOM 1322 N N . LYS A 1 170 ? -7.604 6.342 0.675 1.00 93.38 170 LYS A N 1
ATOM 1323 C CA . LYS A 1 170 ? -8.716 6.291 -0.279 1.00 93.38 170 LYS A CA 1
ATOM 1324 C C . LYS A 1 170 ? -8.629 7.435 -1.293 1.00 93.38 170 LYS A C 1
ATOM 1326 O O . LYS A 1 170 ? -8.698 7.177 -2.495 1.00 93.38 170 LYS A O 1
ATOM 1331 N N . PHE A 1 171 ? -8.399 8.664 -0.832 1.00 88.75 171 PHE A N 1
ATOM 1332 C CA . PHE A 1 171 ? -8.201 9.839 -1.680 1.00 88.75 171 PHE A CA 1
ATOM 1333 C C . PHE A 1 171 ? -7.004 9.664 -2.622 1.00 88.75 171 PHE A C 1
ATOM 1335 O O . PHE A 1 171 ? -7.163 9.776 -3.834 1.00 88.75 171 PHE A O 1
ATOM 1342 N N . ASP A 1 172 ? -5.847 9.241 -2.104 1.00 87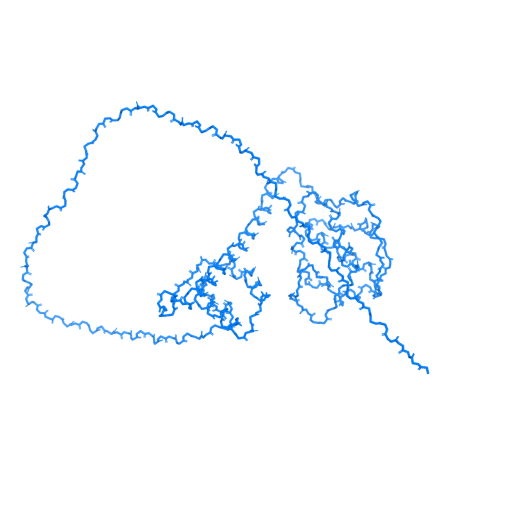.12 172 ASP A N 1
ATOM 1343 C CA . ASP A 1 172 ? -4.648 8.942 -2.902 1.00 87.12 172 ASP A CA 1
ATOM 1344 C C . ASP A 1 172 ? -4.913 7.921 -4.015 1.00 87.12 172 ASP A C 1
ATOM 1346 O O . ASP A 1 172 ? -4.252 7.918 -5.058 1.00 87.12 172 ASP A O 1
ATOM 1350 N N . ARG A 1 173 ? -5.838 6.982 -3.796 1.00 89.62 173 ARG A N 1
ATOM 1351 C CA . ARG A 1 173 ? -6.231 6.007 -4.817 1.00 89.62 173 ARG A CA 1
ATOM 1352 C C . ARG A 1 173 ? -7.138 6.634 -5.876 1.00 89.62 173 ARG A C 1
ATOM 1354 O O . ARG A 1 173 ? -6.930 6.366 -7.061 1.00 89.62 173 ARG A O 1
ATOM 1361 N N . TYR A 1 174 ? -8.105 7.458 -5.478 1.00 85.75 174 TYR A N 1
ATOM 1362 C CA . TYR A 1 174 ? -8.977 8.159 -6.421 1.00 85.75 174 TYR A CA 1
ATOM 1363 C C . TYR A 1 174 ? -8.208 9.145 -7.288 1.00 85.75 174 TYR A C 1
ATOM 1365 O O . TYR A 1 174 ? -8.359 9.083 -8.503 1.00 85.75 174 TYR A O 1
ATOM 1373 N N . THR A 1 175 ? -7.324 9.956 -6.707 1.00 81.00 175 THR A N 1
ATOM 1374 C CA . THR A 1 175 ? -6.466 10.888 -7.454 1.00 81.00 175 THR A CA 1
ATOM 1375 C C . THR A 1 175 ? -5.666 10.151 -8.523 1.00 81.00 175 THR A C 1
ATOM 1377 O O . THR A 1 175 ? -5.714 10.511 -9.693 1.00 81.00 175 THR A O 1
ATOM 1380 N N . ARG A 1 176 ? -5.039 9.020 -8.168 1.00 80.69 176 ARG A N 1
ATOM 1381 C CA . ARG A 1 176 ? -4.331 8.173 -9.143 1.00 80.69 176 ARG A CA 1
ATOM 1382 C C . ARG A 1 176 ? -5.242 7.624 -10.240 1.00 80.69 176 ARG A C 1
ATOM 1384 O O . ARG A 1 176 ? -4.807 7.489 -11.376 1.00 80.69 176 ARG A O 1
ATOM 1391 N N . THR A 1 177 ? -6.483 7.278 -9.908 1.00 79.38 177 THR A N 1
ATOM 1392 C CA . THR A 1 177 ? -7.443 6.744 -10.885 1.00 79.38 177 THR A CA 1
ATOM 1393 C C . THR A 1 177 ? -7.941 7.843 -11.828 1.00 79.38 177 THR A C 1
ATOM 1395 O O . THR A 1 177 ? -8.036 7.605 -13.028 1.00 79.38 177 THR A O 1
ATOM 1398 N N . ALA A 1 178 ? -8.194 9.049 -11.313 1.00 75.31 178 ALA A N 1
ATOM 1399 C CA . ALA A 1 178 ? -8.580 10.220 -12.096 1.00 75.31 178 ALA A CA 1
ATOM 1400 C C . ALA A 1 178 ? -7.453 10.659 -13.044 1.00 75.31 178 ALA A C 1
ATOM 1402 O O . ALA A 1 178 ? -7.687 10.790 -14.241 1.00 75.31 178 ALA A O 1
ATOM 1403 N N . GLU A 1 179 ? -6.211 10.737 -12.551 1.00 76.88 179 GLU A N 1
ATOM 1404 C CA . GLU A 1 179 ? -5.027 11.011 -13.379 1.00 76.88 179 GLU A CA 1
ATOM 1405 C C . GLU A 1 179 ? -4.861 9.991 -14.520 1.00 76.88 179 GLU A C 1
ATOM 1407 O O . GLU A 1 179 ? -4.383 10.330 -15.602 1.00 76.88 179 GLU A O 1
ATOM 1412 N N . MET A 1 180 ? -5.244 8.728 -14.297 1.00 71.06 180 MET A N 1
ATOM 1413 C CA . MET A 1 180 ? -5.239 7.695 -15.338 1.00 71.06 180 MET A CA 1
ATOM 1414 C C . MET A 1 180 ? -6.417 7.826 -16.315 1.00 71.06 180 MET A C 1
ATOM 1416 O O . MET A 1 180 ? -6.262 7.477 -17.486 1.00 71.06 180 MET A O 1
ATOM 1420 N N . ALA A 1 181 ? -7.573 8.314 -15.859 1.00 74.00 181 ALA A N 1
ATOM 1421 C CA . ALA A 1 181 ? -8.770 8.495 -16.677 1.00 74.00 181 ALA A CA 1
ATOM 1422 C C . ALA A 1 181 ? -8.669 9.721 -17.601 1.00 74.00 181 ALA A C 1
ATOM 1424 O O . ALA A 1 181 ? -8.914 9.589 -18.797 1.00 74.00 181 ALA A O 1
ATOM 1425 N N . GLU A 1 182 ? -8.222 10.876 -17.099 1.00 71.00 182 GLU A N 1
ATOM 1426 C CA . GLU A 1 182 ? -8.092 12.118 -17.887 1.00 71.00 182 GLU A CA 1
ATOM 1427 C C . GLU A 1 182 ? -7.134 11.960 -19.077 1.00 71.00 182 GLU A C 1
ATOM 1429 O O . GLU A 1 182 ? -7.371 12.486 -20.167 1.00 71.00 182 GLU A O 1
ATOM 1434 N N . ARG A 1 183 ? -6.083 11.149 -18.908 1.00 61.34 183 ARG A N 1
ATOM 1435 C CA . ARG A 1 183 ? -5.133 10.806 -19.978 1.00 61.34 183 ARG A CA 1
ATOM 1436 C C . ARG A 1 183 ? -5.761 9.984 -21.101 1.00 61.34 183 ARG A C 1
ATOM 1438 O O . ARG A 1 183 ? -5.274 10.011 -22.228 1.00 61.34 183 ARG A O 1
ATOM 1445 N N . LYS A 1 184 ? -6.834 9.243 -20.811 1.00 62.44 184 LYS A N 1
ATOM 1446 C CA . LYS A 1 184 ? -7.577 8.486 -21.824 1.00 62.44 184 LYS A CA 1
ATOM 1447 C C . LYS A 1 184 ? -8.412 9.414 -22.710 1.00 62.44 184 LYS A C 1
ATOM 1449 O O . LYS A 1 184 ? -8.600 9.106 -23.881 1.00 62.44 184 LYS A O 1
ATOM 1454 N N . GLU A 1 185 ? -8.879 10.538 -22.169 1.00 57.16 185 GLU A N 1
ATOM 1455 C CA . GLU A 1 185 ? -9.767 11.473 -22.871 1.00 57.16 185 GLU A CA 1
ATOM 1456 C C . GLU A 1 185 ? -9.004 12.560 -23.638 1.00 57.16 185 GLU A C 1
ATOM 1458 O O . GLU A 1 185 ? -9.372 12.894 -24.762 1.00 57.16 185 GLU A O 1
ATOM 1463 N N . THR A 1 186 ? -7.877 13.045 -23.110 1.00 56.12 186 THR A N 1
ATOM 1464 C CA . THR A 1 186 ? -7.004 14.001 -23.827 1.00 56.12 186 THR A CA 1
ATOM 1465 C C . THR A 1 186 ? -6.135 13.349 -24.913 1.00 56.12 186 THR A C 1
ATOM 1467 O O . THR A 1 186 ? -5.590 14.040 -25.771 1.00 56.12 186 THR A O 1
ATOM 1470 N N . GLY A 1 187 ? -6.057 12.014 -24.947 1.00 51.84 187 GLY A N 1
ATOM 1471 C CA . GLY A 1 187 ? -5.318 11.228 -25.944 1.00 51.84 187 GLY A CA 1
ATOM 1472 C C . GLY A 1 187 ? -6.046 10.974 -27.273 1.00 51.84 187 GLY A C 1
ATOM 1473 O O . GLY A 1 187 ? -5.592 10.142 -28.057 1.00 51.84 187 GLY A O 1
ATOM 1474 N N . GLY A 1 188 ? -7.159 11.661 -27.552 1.00 49.34 188 GLY A N 1
ATOM 1475 C CA . GLY A 1 188 ? -7.954 11.483 -28.777 1.00 49.34 188 GLY A CA 1
ATOM 1476 C C . GLY A 1 188 ? -7.309 11.971 -30.086 1.00 49.34 188 GLY A C 1
ATOM 1477 O O . GLY A 1 188 ? -7.927 11.838 -31.137 1.00 49.34 188 GLY A O 1
ATOM 1478 N N . GLY A 1 189 ? -6.096 12.535 -30.058 1.00 47.44 189 GLY A N 1
ATOM 1479 C CA . GLY A 1 189 ? -5.475 13.148 -31.241 1.00 47.44 189 GLY A CA 1
ATOM 1480 C C . GLY A 1 189 ? -4.352 12.349 -31.900 1.00 47.44 189 GLY A C 1
ATOM 1481 O O . GLY A 1 189 ? -4.315 12.244 -33.121 1.00 47.44 189 GLY A O 1
ATOM 1482 N N . VAL A 1 190 ? -3.423 11.776 -31.132 1.00 53.62 190 VAL A N 1
ATOM 1483 C CA . VAL A 1 190 ? -2.301 11.002 -31.686 1.00 53.62 190 VAL A CA 1
ATOM 1484 C C . VAL A 1 190 ? -1.915 9.932 -30.672 1.00 53.62 190 VAL A C 1
ATOM 1486 O O . VAL A 1 190 ? -1.205 10.192 -29.705 1.00 53.62 190 VAL A O 1
ATOM 1489 N N . SER A 1 191 ? -2.409 8.715 -30.889 1.00 50.50 191 SER A N 1
ATOM 1490 C CA . SER A 1 191 ? -2.010 7.508 -30.162 1.00 50.50 191 SER A CA 1
ATOM 1491 C C . SER A 1 191 ? -0.549 7.170 -30.489 1.00 50.50 191 SER A C 1
ATOM 1493 O O . SER A 1 191 ? -0.242 6.280 -31.280 1.00 50.50 191 SER A O 1
ATOM 1495 N N . GLY A 1 192 ? 0.381 7.932 -29.919 1.00 56.91 192 GLY A N 1
ATOM 1496 C CA . GLY A 1 192 ? 1.788 7.582 -29.936 1.00 56.91 192 GLY A CA 1
ATOM 1497 C C . GLY A 1 192 ? 1.973 6.338 -29.080 1.00 56.91 192 GLY A C 1
ATOM 1498 O O . GLY A 1 192 ? 1.775 6.383 -27.866 1.00 56.91 192 GLY A O 1
ATOM 1499 N N . ARG A 1 193 ? 2.350 5.217 -29.705 1.00 61.12 193 ARG A N 1
ATOM 1500 C CA . ARG A 1 193 ? 2.928 4.064 -29.000 1.00 61.12 193 ARG A CA 1
ATOM 1501 C C . ARG A 1 193 ? 3.949 4.618 -27.995 1.00 61.12 193 ARG A C 1
ATOM 1503 O O . ARG A 1 193 ? 4.778 5.416 -28.428 1.00 61.12 193 ARG A O 1
ATOM 1510 N N . PRO A 1 194 ? 3.913 4.260 -26.699 1.00 61.12 194 PRO A N 1
ATOM 1511 C CA . PRO A 1 194 ? 4.908 4.751 -25.754 1.00 61.12 194 PRO A CA 1
ATOM 1512 C C . PRO A 1 194 ? 6.303 4.400 -26.288 1.00 61.12 194 PRO A C 1
ATOM 1514 O O . PRO A 1 194 ? 6.664 3.228 -26.385 1.00 61.12 194 PRO A O 1
ATOM 1517 N N . VAL A 1 195 ? 7.053 5.415 -26.724 1.00 65.50 195 VAL A N 1
ATOM 1518 C CA . VAL A 1 195 ? 8.385 5.242 -27.309 1.00 65.50 195 VAL A CA 1
ATOM 1519 C C . VAL A 1 195 ? 9.406 5.312 -26.187 1.00 65.50 195 VAL A C 1
ATOM 1521 O O . VAL A 1 195 ? 9.600 6.367 -25.589 1.00 65.50 195 VAL A O 1
ATOM 1524 N N . LEU A 1 196 ? 10.072 4.191 -25.907 1.00 69.94 196 LEU A N 1
ATOM 1525 C CA . LEU A 1 196 ? 11.234 4.159 -25.021 1.00 69.94 196 LEU A CA 1
ATOM 1526 C C . LEU A 1 196 ? 12.346 5.020 -25.640 1.00 69.94 196 LEU A C 1
ATOM 1528 O O . LEU A 1 196 ? 13.073 4.566 -26.520 1.00 69.94 196 LEU A O 1
ATOM 1532 N N . MET A 1 197 ? 12.472 6.275 -25.210 1.00 70.88 197 MET A N 1
ATOM 1533 C CA . MET A 1 197 ? 13.535 7.158 -25.689 1.00 70.88 197 MET A CA 1
ATOM 1534 C C . MET A 1 197 ? 14.833 6.875 -24.928 1.00 70.88 197 MET A C 1
ATOM 1536 O O . MET A 1 197 ? 15.050 7.360 -23.818 1.00 70.88 197 MET A O 1
ATOM 1540 N N . LEU A 1 198 ? 15.726 6.087 -25.538 1.00 71.75 198 LEU A N 1
ATOM 1541 C CA . LEU A 1 198 ? 17.067 5.839 -24.992 1.00 71.75 198 LEU A CA 1
ATOM 1542 C C . LEU A 1 198 ? 17.975 7.075 -25.043 1.00 71.75 198 LEU A C 1
ATOM 1544 O O . LEU A 1 198 ? 18.989 7.103 -24.351 1.00 71.75 198 LEU A O 1
ATOM 1548 N N . THR A 1 199 ? 17.623 8.098 -25.822 1.00 74.81 199 THR A N 1
ATOM 1549 C CA . THR A 1 199 ? 18.435 9.309 -26.032 1.00 74.81 199 THR A CA 1
ATOM 1550 C C . THR A 1 199 ? 18.717 10.084 -24.746 1.00 74.81 199 THR A C 1
ATOM 1552 O O . THR A 1 199 ? 19.734 10.762 -24.657 1.00 74.81 199 THR A O 1
ATOM 1555 N N . ASN A 1 200 ? 17.872 9.937 -23.723 1.00 69.25 200 ASN A N 1
ATOM 1556 C CA . ASN A 1 200 ? 18.061 10.592 -22.425 1.00 69.25 200 ASN A CA 1
ATOM 1557 C C . ASN A 1 200 ? 19.060 9.850 -21.515 1.00 69.25 200 ASN A C 1
ATOM 1559 O O . ASN A 1 200 ? 19.422 10.341 -20.448 1.00 69.25 200 ASN A O 1
ATOM 1563 N N . CYS A 1 201 ? 19.534 8.669 -21.920 1.00 72.94 201 CYS A N 1
ATOM 1564 C CA . CYS A 1 201 ? 20.489 7.879 -21.152 1.00 72.94 201 CYS A CA 1
ATOM 1565 C C . CYS A 1 201 ? 21.927 8.300 -21.468 1.00 72.94 201 CYS A C 1
ATOM 1567 O O . CYS A 1 201 ? 22.574 7.708 -22.325 1.00 72.94 201 CYS A O 1
ATOM 1569 N N . THR A 1 202 ? 22.445 9.290 -20.747 1.00 76.44 202 THR A N 1
ATOM 1570 C CA . THR A 1 202 ? 23.810 9.809 -20.962 1.00 76.44 202 THR A CA 1
ATOM 1571 C C . THR A 1 202 ? 24.903 8.963 -20.307 1.00 76.44 202 THR A C 1
ATOM 1573 O O . THR A 1 202 ? 26.063 9.022 -20.711 1.00 76.44 202 THR A O 1
ATOM 1576 N N . ARG A 1 203 ? 24.562 8.161 -19.293 1.00 80.19 203 ARG A N 1
ATOM 1577 C CA . ARG A 1 203 ? 25.519 7.298 -18.583 1.00 80.19 203 ARG A CA 1
ATOM 1578 C C . ARG A 1 203 ? 25.743 5.980 -19.320 1.00 80.19 203 ARG A C 1
ATOM 1580 O O . ARG A 1 203 ? 24.818 5.445 -19.920 1.00 80.19 203 ARG A O 1
ATOM 1587 N N . ALA A 1 204 ? 26.955 5.431 -19.237 1.00 82.50 204 ALA A N 1
ATOM 1588 C CA . ALA A 1 204 ? 27.224 4.055 -19.647 1.00 82.50 204 ALA A CA 1
ATOM 1589 C C . ALA A 1 204 ? 26.676 3.093 -18.582 1.00 82.50 204 ALA A C 1
ATOM 1591 O O . ALA A 1 204 ? 26.982 3.233 -17.399 1.00 82.50 204 ALA A O 1
ATOM 1592 N N . TRP A 1 205 ? 25.872 2.115 -18.996 1.00 84.19 205 TRP A N 1
ATOM 1593 C CA . TRP A 1 205 ? 25.169 1.216 -18.079 1.00 84.19 205 TRP A CA 1
ATOM 1594 C C . TRP A 1 205 ? 25.739 -0.185 -18.176 1.00 84.19 205 TRP A C 1
ATOM 1596 O O . TRP A 1 205 ? 25.200 -1.044 -18.870 1.00 84.19 205 TRP A O 1
ATOM 1606 N N . LYS A 1 206 ? 26.838 -0.410 -17.465 1.00 90.88 206 LYS A N 1
ATOM 1607 C CA . LYS A 1 206 ? 27.410 -1.744 -17.318 1.00 90.88 206 LYS A CA 1
ATOM 1608 C C . LYS A 1 206 ? 26.912 -2.347 -16.014 1.00 90.88 206 LYS A C 1
ATOM 1610 O O . LYS A 1 206 ? 27.071 -1.741 -14.957 1.00 90.88 206 LYS A O 1
ATOM 1615 N N . ILE A 1 207 ? 26.288 -3.517 -16.099 1.00 89.88 207 ILE A N 1
ATOM 1616 C CA . ILE A 1 207 ? 26.072 -4.356 -14.921 1.00 89.88 207 ILE A CA 1
ATOM 1617 C C . ILE A 1 207 ? 27.367 -5.083 -14.641 1.00 89.88 207 ILE A C 1
ATOM 1619 O O . ILE A 1 207 ? 27.945 -5.651 -15.559 1.00 89.88 207 ILE A O 1
ATOM 1623 N N . ASP A 1 208 ? 27.774 -5.082 -13.380 1.00 91.56 208 ASP A N 1
ATOM 1624 C CA . ASP A 1 208 ? 28.762 -6.007 -12.850 1.00 91.56 208 ASP A CA 1
ATOM 1625 C C . ASP A 1 208 ? 28.201 -6.569 -11.542 1.00 91.56 208 ASP A C 1
ATOM 1627 O O . ASP A 1 208 ? 28.045 -5.857 -10.546 1.00 91.56 208 ASP A O 1
ATOM 1631 N N . GLY A 1 209 ? 27.732 -7.812 -11.606 1.00 90.44 209 GLY A N 1
ATOM 1632 C CA . GLY A 1 209 ? 27.007 -8.471 -10.528 1.00 90.44 209 GLY A CA 1
ATOM 1633 C C . GLY A 1 209 ? 27.681 -9.784 -10.140 1.00 90.44 209 GLY A C 1
ATOM 1634 O O . GLY A 1 209 ? 28.375 -10.379 -10.961 1.00 90.44 209 GLY A O 1
ATOM 1635 N N . PRO A 1 210 ? 27.485 -10.265 -8.902 1.00 94.62 210 PRO A N 1
ATOM 1636 C CA . PRO A 1 210 ? 27.954 -11.592 -8.522 1.00 94.62 210 PRO A CA 1
ATOM 1637 C C . PRO A 1 210 ? 27.222 -12.668 -9.334 1.00 94.62 210 PRO A C 1
ATOM 1639 O O . PRO A 1 210 ? 26.090 -12.456 -9.772 1.00 94.62 210 PRO A O 1
ATOM 1642 N N . ALA A 1 211 ? 27.825 -13.851 -9.482 1.00 94.06 211 ALA A N 1
ATOM 1643 C CA . ALA A 1 211 ? 27.147 -15.000 -10.082 1.00 94.06 211 ALA A CA 1
ATOM 1644 C C . ALA A 1 211 ? 25.760 -15.213 -9.429 1.00 94.06 211 ALA A C 1
ATOM 1646 O O . ALA A 1 211 ? 25.637 -15.078 -8.207 1.00 94.06 211 ALA A O 1
ATOM 1647 N N . PRO A 1 212 ? 24.706 -15.518 -10.208 1.00 95.75 212 PRO A N 1
ATOM 1648 C CA . PRO A 1 212 ? 24.690 -15.926 -11.619 1.00 95.75 212 PRO A CA 1
ATOM 1649 C C . PRO A 1 212 ? 24.622 -14.761 -12.623 1.00 95.75 212 PRO A C 1
ATOM 1651 O O . PRO A 1 212 ? 24.359 -14.987 -13.804 1.00 95.75 212 PRO A O 1
ATOM 1654 N N . PHE A 1 213 ? 24.789 -13.517 -12.179 1.00 96.38 213 PHE A N 1
ATOM 1655 C CA . PHE A 1 213 ? 24.686 -12.358 -13.055 1.00 96.38 213 PHE A CA 1
ATOM 1656 C C . PHE A 1 213 ? 25.991 -12.133 -13.819 1.00 96.38 213 PHE A C 1
ATOM 1658 O O . PHE A 1 213 ? 27.073 -12.223 -13.247 1.00 96.38 213 PHE A O 1
ATOM 1665 N N . ILE A 1 214 ? 25.889 -11.872 -15.120 1.00 95.75 214 ILE A N 1
ATOM 1666 C CA . ILE A 1 214 ? 27.036 -11.629 -15.996 1.00 95.75 214 ILE A CA 1
ATOM 1667 C C . ILE A 1 214 ? 27.236 -10.136 -16.226 1.00 95.75 214 ILE A C 1
ATOM 1669 O O . ILE A 1 214 ? 26.286 -9.347 -16.195 1.00 95.75 214 ILE A O 1
ATOM 1673 N N . THR A 1 215 ? 28.477 -9.757 -16.516 1.00 95.62 215 THR A N 1
ATOM 1674 C CA . THR A 1 215 ? 28.791 -8.395 -16.929 1.00 95.62 215 THR A CA 1
ATOM 1675 C C . THR A 1 215 ? 28.181 -8.125 -18.305 1.00 95.62 215 THR A C 1
ATOM 1677 O O . THR A 1 215 ? 28.486 -8.823 -19.273 1.00 95.62 215 THR A O 1
ATOM 1680 N N . ALA A 1 216 ? 27.308 -7.123 -18.409 1.00 94.31 216 ALA A N 1
ATOM 1681 C CA . ALA A 1 216 ? 26.588 -6.820 -19.646 1.00 94.31 216 ALA A CA 1
ATOM 1682 C C . ALA A 1 216 ? 26.370 -5.315 -19.833 1.00 94.31 216 ALA A C 1
ATOM 1684 O O . ALA A 1 216 ? 26.165 -4.580 -18.864 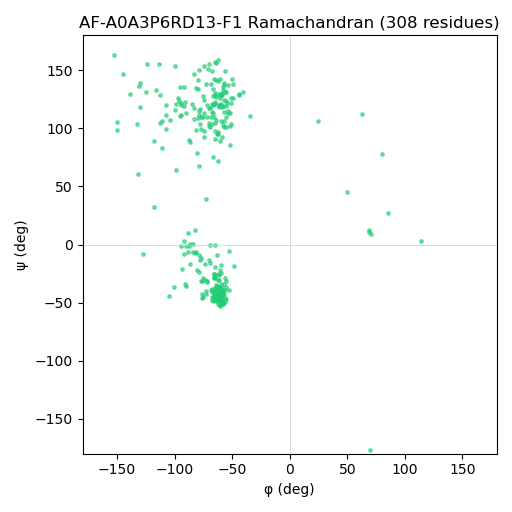1.00 94.31 216 ALA A O 1
ATOM 1685 N N . ASP A 1 217 ? 26.379 -4.867 -21.092 1.00 93.75 217 ASP A N 1
ATOM 1686 C CA . ASP A 1 217 ? 25.958 -3.516 -21.461 1.00 93.75 217 ASP A CA 1
ATOM 1687 C C . ASP A 1 217 ? 24.432 -3.456 -21.601 1.00 93.75 217 ASP A C 1
ATOM 1689 O O . ASP A 1 217 ? 23.841 -3.974 -22.553 1.00 93.75 217 ASP A O 1
ATOM 1693 N N . LEU A 1 218 ? 23.785 -2.796 -20.642 1.00 90.62 218 LEU A N 1
ATOM 1694 C CA . LEU A 1 218 ? 22.342 -2.603 -20.662 1.00 90.62 218 LEU A CA 1
ATOM 1695 C C . LEU A 1 218 ? 21.896 -1.707 -21.818 1.00 90.62 218 LEU A C 1
ATOM 1697 O O . LEU A 1 218 ? 20.774 -1.870 -22.284 1.00 90.62 218 LEU A O 1
ATOM 1701 N N . GLY A 1 219 ? 22.730 -0.769 -22.281 1.00 88.81 219 GLY A N 1
ATOM 1702 C CA . GLY A 1 219 ? 22.377 0.114 -23.397 1.00 88.81 219 GLY A CA 1
ATOM 1703 C C . GLY A 1 219 ? 22.100 -0.682 -24.672 1.00 88.81 219 GLY A C 1
ATOM 1704 O O . GLY A 1 219 ? 21.021 -0.565 -25.263 1.00 88.81 219 GLY A O 1
ATOM 1705 N N . GLY A 1 220 ? 23.034 -1.564 -25.034 1.00 91.12 220 GLY A N 1
ATOM 1706 C CA . GLY A 1 220 ? 22.857 -2.509 -26.132 1.00 91.12 220 GLY A CA 1
ATOM 1707 C C . GLY A 1 220 ? 21.671 -3.454 -25.925 1.00 91.12 220 GLY A C 1
ATOM 1708 O O . GLY A 1 220 ? 20.890 -3.670 -26.847 1.00 91.12 220 GLY A O 1
ATOM 1709 N N . LEU A 1 221 ? 21.471 -3.984 -24.713 1.00 92.81 221 LEU A N 1
ATOM 1710 C CA . LEU A 1 221 ? 20.338 -4.878 -24.439 1.00 92.81 221 LEU A CA 1
ATOM 1711 C C . LEU A 1 221 ? 18.982 -4.180 -24.600 1.00 92.81 221 LEU A C 1
ATOM 1713 O O . LEU A 1 221 ? 18.114 -4.714 -25.284 1.00 92.81 221 LEU A O 1
ATOM 1717 N N . VAL A 1 222 ? 18.795 -2.987 -24.027 1.00 90.31 222 VAL A N 1
ATOM 1718 C CA . VAL A 1 222 ? 17.536 -2.230 -24.154 1.00 90.31 222 VAL A CA 1
ATOM 1719 C C . VAL A 1 222 ? 17.257 -1.885 -25.620 1.00 90.31 222 VAL A C 1
ATOM 1721 O O . VAL A 1 222 ? 16.109 -1.951 -26.045 1.00 90.31 222 VAL A O 1
ATOM 1724 N N . SER A 1 223 ? 18.291 -1.586 -26.411 1.00 89.38 223 SER A N 1
ATOM 1725 C CA . SER A 1 223 ? 18.146 -1.307 -27.850 1.00 89.38 223 SER A CA 1
ATOM 1726 C C . SER A 1 223 ? 17.657 -2.522 -28.651 1.00 89.38 223 SER A C 1
ATOM 1728 O O . SER A 1 223 ? 16.991 -2.359 -29.668 1.00 89.38 223 SER A O 1
ATOM 1730 N N . ASN A 1 224 ? 17.946 -3.736 -28.173 1.00 92.50 224 ASN A N 1
ATOM 1731 C CA . ASN A 1 224 ? 17.490 -4.998 -28.765 1.00 92.50 224 ASN A CA 1
ATOM 1732 C C . ASN A 1 224 ? 16.115 -5.455 -28.243 1.00 92.50 224 ASN A C 1
ATOM 1734 O O . ASN A 1 224 ? 15.628 -6.519 -28.631 1.00 92.50 224 ASN A O 1
ATOM 1738 N N . TYR A 1 225 ? 15.500 -4.707 -27.322 1.00 92.38 225 TYR A N 1
ATOM 1739 C CA . TYR A 1 225 ? 14.183 -5.040 -26.799 1.00 92.38 225 TYR A CA 1
ATOM 1740 C C . TYR A 1 225 ? 13.085 -4.485 -27.710 1.00 92.38 225 TYR A C 1
ATOM 1742 O O . TYR A 1 225 ? 12.956 -3.276 -27.900 1.00 92.38 225 TYR A O 1
ATOM 1750 N N . HIS A 1 226 ? 12.244 -5.382 -28.221 1.00 90.31 226 HIS A N 1
ATOM 1751 C CA . HIS A 1 226 ? 11.100 -5.035 -29.056 1.00 90.31 226 HIS A CA 1
ATOM 1752 C C . HIS A 1 226 ? 9.800 -5.363 -28.307 1.00 90.31 226 HIS A C 1
ATOM 1754 O O . HIS A 1 226 ? 9.459 -6.542 -28.180 1.00 90.31 226 HIS A O 1
ATOM 1760 N N . PRO A 1 227 ? 9.079 -4.356 -27.777 1.00 87.19 227 PRO A N 1
ATOM 1761 C CA . PRO A 1 227 ? 7.818 -4.595 -27.085 1.00 87.19 227 PRO A CA 1
ATOM 1762 C C . PRO A 1 227 ? 6.752 -5.081 -28.060 1.00 87.19 227 PRO A C 1
ATOM 1764 O O . PRO A 1 227 ? 6.752 -4.678 -29.228 1.00 87.19 227 PRO A O 1
ATOM 1767 N N . LYS A 1 228 ? 5.810 -5.902 -27.591 1.00 88.00 228 LYS A N 1
ATOM 1768 C CA . LYS A 1 228 ? 4.741 -6.397 -28.466 1.00 88.00 228 LYS A CA 1
ATOM 1769 C C . LYS A 1 228 ? 3.784 -5.264 -28.825 1.00 88.00 228 LYS A C 1
ATOM 1771 O O . LYS A 1 228 ? 3.651 -4.268 -28.110 1.00 88.00 228 LYS A O 1
ATOM 1776 N N . ASP A 1 229 ? 3.110 -5.411 -29.958 1.00 83.50 229 ASP A N 1
ATOM 1777 C CA . ASP A 1 229 ? 2.083 -4.455 -30.352 1.00 83.50 229 ASP A CA 1
ATOM 1778 C C . ASP A 1 229 ? 0.907 -4.513 -29.367 1.00 83.50 229 ASP A C 1
ATOM 1780 O O . ASP A 1 229 ? 0.524 -5.587 -28.902 1.00 83.50 229 ASP A O 1
ATOM 1784 N N . LYS A 1 230 ? 0.318 -3.347 -29.069 1.00 82.25 230 LYS A N 1
ATOM 1785 C CA . LYS A 1 230 ? -0.828 -3.169 -28.152 1.00 82.25 230 LYS A CA 1
ATOM 1786 C C . LYS A 1 230 ? -0.547 -3.427 -26.661 1.00 82.25 230 LYS A C 1
ATOM 1788 O O . LYS A 1 230 ? -1.495 -3.484 -25.881 1.00 82.25 230 LYS A O 1
ATOM 1793 N N . GLU A 1 231 ? 0.712 -3.545 -26.241 1.00 80.50 231 GLU A N 1
ATOM 1794 C CA . GLU A 1 231 ? 1.042 -3.596 -24.812 1.00 80.50 231 GLU A CA 1
ATOM 1795 C C . GLU A 1 231 ? 0.778 -2.248 -24.131 1.00 80.50 231 GLU A C 1
ATOM 1797 O O . GLU A 1 231 ? 1.115 -1.183 -24.656 1.00 80.50 231 GLU A O 1
ATOM 1802 N N . SER A 1 232 ? 0.203 -2.289 -22.927 1.00 76.88 232 SER A N 1
ATOM 1803 C CA . SER A 1 232 ? 0.159 -1.106 -22.065 1.00 76.88 232 SER A CA 1
ATOM 1804 C C . SER A 1 232 ? 1.577 -0.711 -21.643 1.00 76.88 232 SER A C 1
ATOM 1806 O O . SER A 1 232 ? 2.471 -1.558 -21.593 1.00 76.88 232 SER A O 1
ATOM 1808 N N . SER A 1 233 ? 1.803 0.552 -21.264 1.00 75.50 233 SER A N 1
ATOM 1809 C CA . SER A 1 233 ? 3.124 0.992 -20.783 1.00 75.50 233 SER A CA 1
ATOM 1810 C C . SER A 1 233 ? 3.641 0.095 -19.653 1.00 75.50 233 SER A C 1
ATOM 1812 O O . SER A 1 233 ? 4.806 -0.283 -19.642 1.00 75.50 233 SER A O 1
ATOM 1814 N N . PHE A 1 234 ? 2.757 -0.330 -18.744 1.00 75.25 234 PHE A N 1
ATOM 1815 C CA . PHE A 1 234 ? 3.100 -1.267 -17.674 1.00 75.25 234 PHE A CA 1
ATOM 1816 C C . PHE A 1 234 ? 3.588 -2.621 -18.205 1.00 75.25 234 PHE A C 1
ATOM 1818 O O . PHE A 1 234 ? 4.628 -3.110 -17.767 1.00 75.25 234 PHE A O 1
ATOM 1825 N N . GLN A 1 235 ? 2.863 -3.216 -19.157 1.00 81.19 235 GLN A N 1
ATOM 1826 C CA . GLN A 1 235 ? 3.248 -4.489 -19.774 1.00 81.19 235 GLN A CA 1
ATOM 1827 C C . GLN A 1 235 ? 4.581 -4.368 -20.513 1.00 81.19 235 GLN A C 1
ATOM 1829 O O . GLN A 1 235 ? 5.443 -5.225 -20.336 1.00 81.19 235 GLN A O 1
ATOM 1834 N N . MET A 1 236 ? 4.782 -3.271 -21.244 1.00 84.19 236 MET A N 1
ATOM 1835 C CA . MET A 1 236 ? 6.031 -2.970 -21.939 1.00 84.19 236 MET A CA 1
ATOM 1836 C C . MET A 1 236 ? 7.220 -2.928 -20.976 1.00 84.19 236 MET A C 1
ATOM 1838 O O . MET A 1 236 ? 8.237 -3.573 -21.232 1.00 84.19 236 MET A O 1
ATOM 1842 N N . PHE A 1 237 ? 7.101 -2.218 -19.851 1.00 81.75 237 PHE A N 1
ATOM 1843 C CA . PHE A 1 237 ? 8.156 -2.201 -18.838 1.00 81.75 237 PHE A CA 1
ATOM 1844 C C . PHE A 1 237 ? 8.351 -3.577 -18.216 1.00 81.75 237 PHE A C 1
ATOM 1846 O O . PHE A 1 237 ? 9.486 -4.008 -18.037 1.00 81.75 237 PHE A O 1
ATOM 1853 N N . ALA A 1 238 ? 7.270 -4.277 -17.863 1.00 83.44 238 ALA A N 1
ATOM 1854 C CA . ALA A 1 238 ? 7.379 -5.581 -17.218 1.00 83.44 238 ALA A CA 1
ATOM 1855 C C . ALA A 1 238 ? 8.064 -6.588 -18.154 1.00 83.44 238 ALA A C 1
ATOM 1857 O O . ALA A 1 238 ? 8.870 -7.404 -17.708 1.00 83.44 238 ALA A O 1
ATOM 1858 N N . GLY A 1 239 ? 7.789 -6.499 -19.456 1.00 88.56 239 GLY A N 1
ATOM 1859 C CA . GLY A 1 239 ? 8.486 -7.238 -20.501 1.00 88.56 239 GLY A CA 1
ATOM 1860 C C . GLY A 1 239 ? 9.962 -6.850 -20.609 1.00 88.56 239 GLY A C 1
ATOM 1861 O O . GLY A 1 239 ? 10.808 -7.742 -20.591 1.00 88.56 239 GLY A O 1
ATOM 1862 N N . LEU A 1 240 ? 10.290 -5.552 -20.611 1.00 89.94 240 LEU A N 1
ATOM 1863 C CA . LEU A 1 240 ? 11.676 -5.070 -20.645 1.00 89.94 240 LEU A CA 1
ATOM 1864 C C . LEU A 1 240 ? 12.472 -5.588 -19.442 1.00 89.94 240 LEU A C 1
ATOM 1866 O O . LEU A 1 240 ? 13.585 -6.079 -19.596 1.00 89.94 240 LEU A O 1
ATOM 1870 N N . TYR A 1 241 ? 11.886 -5.532 -18.248 1.00 89.25 241 TYR A N 1
ATOM 1871 C CA . TYR A 1 241 ? 12.492 -6.043 -17.023 1.00 89.25 241 TYR A CA 1
ATOM 1872 C C . TYR A 1 241 ? 12.806 -7.525 -17.096 1.00 89.25 241 TYR A C 1
ATOM 1874 O O . TYR A 1 241 ? 13.931 -7.934 -16.808 1.00 89.25 241 TYR A O 1
ATOM 1882 N N . ARG A 1 242 ? 11.818 -8.326 -17.504 1.00 90.00 242 ARG A N 1
ATOM 1883 C CA . ARG A 1 242 ? 12.009 -9.764 -17.694 1.00 90.00 242 ARG A CA 1
ATOM 1884 C C . ARG A 1 242 ? 13.094 -10.027 -18.730 1.00 90.00 242 ARG A C 1
ATOM 1886 O O . ARG A 1 242 ? 13.981 -10.829 -18.471 1.00 90.00 242 ARG A O 1
ATOM 1893 N N . PHE A 1 243 ? 13.063 -9.319 -19.857 1.00 94.31 243 PHE A N 1
ATOM 1894 C CA . PHE A 1 243 ? 14.068 -9.444 -20.907 1.00 94.31 243 PHE A CA 1
ATOM 1895 C C . PHE A 1 243 ? 15.478 -9.145 -20.387 1.00 94.31 243 PHE A C 1
ATOM 1897 O O . PHE A 1 243 ? 16.373 -9.969 -20.564 1.00 94.31 243 PHE A O 1
ATOM 1904 N N . LEU A 1 244 ? 15.673 -8.010 -19.708 1.00 93.19 244 LEU A N 1
ATOM 1905 C CA . LEU A 1 244 ? 16.973 -7.634 -19.158 1.00 93.19 244 LEU A CA 1
ATOM 1906 C C . LEU A 1 244 ? 17.460 -8.672 -18.155 1.00 93.19 244 LEU A C 1
ATOM 1908 O O . LEU A 1 244 ? 18.555 -9.189 -18.331 1.00 93.19 244 LEU A O 1
ATOM 1912 N N . LEU A 1 245 ? 16.638 -9.021 -17.161 1.00 93.56 245 LEU A N 1
ATOM 1913 C CA . LEU A 1 245 ? 16.997 -9.989 -16.124 1.00 93.56 245 LEU A CA 1
ATOM 1914 C C . LEU A 1 245 ? 17.380 -11.354 -16.716 1.00 93.56 245 LEU A C 1
ATOM 1916 O O . LEU A 1 245 ? 18.401 -11.913 -16.344 1.00 93.56 245 LEU A O 1
ATOM 1920 N N . VAL A 1 246 ? 16.623 -11.853 -17.696 1.00 95.19 246 VAL A N 1
ATOM 1921 C CA . VAL A 1 246 ? 16.936 -13.107 -18.403 1.00 95.19 246 VAL A CA 1
ATOM 1922 C C . VAL A 1 246 ? 18.268 -13.014 -19.154 1.00 95.19 246 VAL A C 1
ATOM 1924 O O . VAL A 1 246 ? 19.027 -13.979 -19.170 1.00 95.19 246 VAL A O 1
ATOM 1927 N N . LYS A 1 247 ? 18.572 -11.872 -19.781 1.00 96.06 247 LYS A N 1
ATOM 1928 C CA . LYS A 1 247 ? 19.804 -11.687 -20.566 1.00 96.06 247 LYS A CA 1
ATOM 1929 C C . LYS A 1 247 ? 21.053 -11.496 -19.716 1.00 96.06 247 LYS A C 1
ATOM 1931 O O . LYS A 1 247 ? 22.134 -11.857 -20.168 1.00 96.06 247 LYS A O 1
ATOM 1936 N N . ILE A 1 248 ? 20.914 -10.946 -18.514 1.00 95.62 248 ILE A N 1
ATOM 1937 C CA . ILE A 1 248 ? 22.042 -10.714 -17.604 1.00 95.62 248 ILE A CA 1
ATOM 1938 C C . ILE A 1 248 ? 22.277 -11.875 -16.637 1.00 95.62 248 ILE A C 1
ATOM 1940 O O . ILE A 1 248 ? 23.140 -11.756 -15.777 1.00 95.62 248 ILE A O 1
ATOM 1944 N N . THR A 1 249 ? 21.531 -12.976 -16.733 1.00 96.81 249 THR A N 1
ATOM 1945 C CA . THR A 1 249 ? 21.662 -14.134 -15.840 1.00 96.81 249 THR A CA 1
ATOM 1946 C C . THR A 1 249 ? 22.103 -15.372 -16.619 1.00 96.81 249 THR A C 1
ATOM 1948 O O . THR A 1 249 ? 21.535 -15.695 -17.660 1.00 96.81 249 THR A O 1
ATOM 1951 N N . ASN A 1 250 ? 23.104 -16.090 -16.104 1.00 96.06 250 ASN A N 1
ATOM 1952 C CA . ASN A 1 250 ? 23.633 -17.312 -16.703 1.00 96.06 250 ASN A CA 1
ATOM 1953 C C . ASN A 1 250 ? 23.718 -18.457 -15.665 1.00 96.06 250 ASN A C 1
ATOM 1955 O O . ASN A 1 250 ? 24.455 -18.325 -14.686 1.00 96.06 250 ASN A O 1
ATOM 1959 N N . PRO A 1 251 ? 23.006 -19.585 -15.857 1.00 96.56 251 PRO A N 1
ATOM 1960 C CA . PRO A 1 251 ? 22.023 -19.832 -16.914 1.00 96.56 251 PRO A CA 1
ATOM 1961 C C . PRO A 1 251 ? 20.734 -19.017 -16.678 1.00 96.56 251 PRO A C 1
ATOM 1963 O O . PRO A 1 251 ? 20.391 -18.767 -15.521 1.00 96.56 251 PRO A O 1
ATOM 1966 N N . PRO A 1 252 ? 19.977 -18.619 -17.720 1.00 94.25 252 PRO A N 1
ATOM 1967 C CA . PRO A 1 252 ? 18.837 -17.708 -17.567 1.00 94.25 252 PRO A CA 1
ATOM 1968 C C . PRO A 1 252 ? 17.762 -18.180 -16.582 1.00 94.25 252 PRO A C 1
ATOM 1970 O O . PRO A 1 252 ? 17.109 -17.366 -15.939 1.00 94.25 252 PRO A O 1
ATOM 1973 N N . GLN A 1 253 ? 17.601 -19.494 -16.416 1.00 94.50 253 GLN A N 1
ATOM 1974 C CA . GLN A 1 253 ? 16.647 -20.112 -15.492 1.00 94.50 253 GLN A CA 1
ATOM 1975 C C . GLN A 1 253 ? 16.922 -19.739 -14.031 1.00 94.50 253 GLN A C 1
ATOM 1977 O O . GLN A 1 253 ? 15.990 -19.690 -13.232 1.00 94.50 253 GLN A O 1
ATOM 1982 N N . LYS A 1 254 ? 18.175 -19.411 -13.681 1.00 95.25 254 LYS A N 1
ATOM 1983 C CA . LYS A 1 254 ? 18.544 -19.022 -12.315 1.00 95.25 254 LYS A CA 1
ATOM 1984 C C . LYS A 1 254 ? 17.816 -17.777 -11.824 1.00 95.25 254 LYS A C 1
ATOM 1986 O O . LYS A 1 254 ? 17.683 -17.616 -10.617 1.00 95.25 254 LYS A O 1
ATOM 1991 N N . ILE A 1 255 ? 17.297 -16.928 -12.714 1.00 94.38 255 ILE A N 1
ATOM 1992 C CA . ILE A 1 255 ? 16.551 -15.738 -12.293 1.00 94.38 255 ILE A CA 1
ATOM 1993 C C . ILE A 1 255 ? 15.284 -16.080 -11.497 1.00 94.38 255 ILE A C 1
ATOM 1995 O O . ILE A 1 255 ? 14.857 -15.286 -10.665 1.00 94.38 255 ILE A O 1
ATOM 1999 N N . GLN A 1 256 ? 14.713 -17.271 -11.705 1.00 90.94 256 GLN A N 1
ATOM 2000 C CA . GLN A 1 256 ? 13.514 -17.735 -11.002 1.00 90.94 256 GLN A CA 1
ATOM 2001 C C . GLN A 1 256 ? 13.744 -17.920 -9.498 1.00 90.94 256 GLN A C 1
ATOM 2003 O O . GLN A 1 256 ? 12.786 -17.925 -8.733 1.00 90.94 256 GLN A O 1
ATOM 2008 N N . GLU A 1 257 ? 15.004 -18.040 -9.066 1.00 93.56 257 GLU A N 1
ATOM 2009 C CA . GLU A 1 257 ? 15.385 -18.115 -7.653 1.00 93.56 257 GLU A CA 1
ATOM 2010 C C . GLU A 1 257 ? 15.384 -16.735 -6.978 1.00 93.56 257 GLU A C 1
ATOM 2012 O O . GLU A 1 257 ? 15.499 -16.658 -5.756 1.00 93.56 257 GLU A O 1
ATOM 2017 N N . TYR A 1 258 ? 15.241 -15.643 -7.740 1.00 90.69 258 TYR A N 1
ATOM 2018 C CA . TYR A 1 258 ? 15.336 -14.274 -7.243 1.00 90.69 258 TYR A CA 1
ATOM 2019 C C . TYR A 1 258 ? 14.008 -13.512 -7.324 1.00 90.69 258 TYR A C 1
ATOM 2021 O O . TYR A 1 258 ? 13.145 -13.754 -8.163 1.00 90.69 258 TYR A O 1
ATOM 2029 N N . SER A 1 259 ? 13.882 -12.509 -6.460 1.00 82.25 259 SER A N 1
ATOM 2030 C CA . SER A 1 259 ? 12.794 -11.537 -6.437 1.00 82.25 259 SER A CA 1
ATOM 2031 C C . SER A 1 259 ? 13.357 -10.116 -6.348 1.00 82.25 259 SER A C 1
ATOM 2033 O O . SER A 1 259 ? 14.291 -9.843 -5.587 1.00 82.25 259 SER A O 1
ATOM 2035 N N . LEU A 1 260 ? 12.793 -9.192 -7.131 1.00 76.06 260 LEU A N 1
ATOM 2036 C CA . LEU A 1 260 ? 13.097 -7.763 -7.037 1.00 76.06 260 LEU A CA 1
ATOM 2037 C C . LEU A 1 260 ? 12.002 -7.076 -6.218 1.00 76.06 260 LEU A C 1
ATOM 2039 O O . LEU A 1 260 ? 10.831 -7.107 -6.589 1.00 76.06 260 LEU A O 1
ATOM 2043 N N . ARG A 1 261 ? 12.389 -6.434 -5.110 1.00 69.25 261 ARG A N 1
ATOM 2044 C CA . ARG A 1 261 ? 11.472 -5.682 -4.245 1.00 69.25 261 ARG A CA 1
ATOM 2045 C C . ARG A 1 261 ? 11.715 -4.198 -4.411 1.00 69.25 261 ARG A C 1
ATOM 2047 O O . ARG A 1 261 ? 12.800 -3.712 -4.116 1.00 69.25 261 ARG A O 1
ATOM 2054 N N . LEU A 1 262 ? 10.685 -3.478 -4.835 1.00 60.47 262 LEU A N 1
ATOM 2055 C CA . LEU A 1 262 ? 10.745 -2.022 -4.920 1.00 60.47 262 LEU A CA 1
ATOM 2056 C C . LEU A 1 262 ? 10.207 -1.342 -3.652 1.00 60.47 262 LEU A C 1
ATOM 2058 O O . LEU A 1 262 ? 10.587 -0.208 -3.397 1.00 60.47 262 LEU A O 1
ATOM 2062 N N . ASN A 1 263 ? 9.383 -2.030 -2.843 1.00 49.66 263 ASN A N 1
ATOM 2063 C CA . ASN A 1 263 ? 8.801 -1.505 -1.601 1.00 49.66 263 ASN A CA 1
ATOM 2064 C C . ASN A 1 263 ? 8.548 -2.613 -0.552 1.00 49.66 263 ASN A C 1
ATOM 2066 O O . ASN A 1 263 ? 7.567 -3.342 -0.640 1.00 49.66 263 ASN A O 1
ATOM 2070 N N . GLY A 1 264 ? 9.372 -2.685 0.499 1.00 54.94 264 GLY A N 1
ATOM 2071 C CA . GLY A 1 264 ? 9.006 -3.354 1.760 1.00 54.94 264 GLY A CA 1
ATOM 2072 C C . GLY A 1 264 ? 8.881 -4.891 1.758 1.00 54.94 264 GLY A C 1
ATOM 2073 O O . GLY A 1 264 ? 9.232 -5.584 0.806 1.00 54.94 264 GLY A O 1
ATOM 2074 N N . LYS A 1 265 ? 8.476 -5.437 2.918 1.00 51.19 265 LYS A N 1
ATOM 2075 C CA . LYS A 1 265 ? 8.617 -6.860 3.293 1.00 51.19 265 LYS A CA 1
ATOM 2076 C C . LYS A 1 265 ? 7.422 -7.777 2.955 1.00 51.19 265 LYS A C 1
ATOM 2078 O O . LYS A 1 265 ? 7.593 -8.985 3.099 1.00 51.19 265 LYS A O 1
ATOM 2083 N N . CYS A 1 266 ? 6.270 -7.267 2.512 1.00 47.44 266 CYS A N 1
ATOM 2084 C CA . CYS A 1 266 ? 5.050 -8.080 2.345 1.00 47.44 266 CYS A CA 1
ATOM 2085 C C . CYS A 1 266 ? 5.037 -8.937 1.059 1.00 47.44 266 CYS A C 1
ATOM 2087 O O . CYS A 1 266 ? 5.640 -8.559 0.058 1.00 47.44 266 CYS A O 1
ATOM 2089 N N . GLY A 1 267 ? 4.353 -10.093 1.103 1.00 55.59 267 GLY A N 1
ATOM 2090 C CA . GLY A 1 267 ? 4.133 -10.986 -0.053 1.00 55.59 267 GLY A CA 1
ATOM 2091 C C . GLY A 1 267 ? 5.251 -11.998 -0.344 1.00 55.59 267 GLY A C 1
ATOM 2092 O O . GLY A 1 267 ? 5.474 -12.374 -1.491 1.00 55.59 267 GLY A O 1
ATOM 2093 N N . ARG A 1 268 ? 6.017 -12.412 0.671 1.00 57.50 268 ARG A N 1
ATOM 2094 C CA . ARG A 1 268 ? 7.189 -13.274 0.485 1.00 57.50 268 ARG A CA 1
ATOM 2095 C C . ARG A 1 268 ? 6.782 -14.722 0.185 1.00 57.50 268 ARG A C 1
ATOM 2097 O O . ARG A 1 268 ? 6.150 -15.367 1.009 1.00 57.50 268 ARG A O 1
ATOM 2104 N N . VAL A 1 269 ? 7.269 -15.264 -0.930 1.00 67.38 269 VAL A N 1
ATOM 2105 C CA . VAL A 1 269 ? 7.604 -16.691 -0.971 1.00 67.38 269 VAL A CA 1
ATOM 2106 C C . VAL A 1 269 ? 8.958 -16.813 -0.277 1.00 67.38 269 VAL A C 1
ATOM 2108 O O . VAL A 1 269 ? 9.953 -16.280 -0.772 1.00 67.38 269 VAL A O 1
ATOM 2111 N N . ASP A 1 270 ? 9.000 -17.429 0.907 1.00 74.69 270 ASP A N 1
ATOM 2112 C CA . ASP A 1 270 ? 10.221 -17.493 1.733 1.00 74.69 270 ASP A CA 1
ATOM 2113 C C . ASP A 1 270 ? 11.394 -18.193 1.037 1.00 74.69 270 ASP A C 1
ATOM 2115 O O . ASP A 1 270 ? 12.544 -17.975 1.412 1.00 74.69 270 ASP A O 1
ATOM 2119 N N . SER A 1 271 ? 11.116 -18.955 -0.022 1.00 85.62 271 SER A N 1
ATOM 2120 C CA . SER A 1 271 ? 12.115 -19.654 -0.824 1.00 85.62 271 SER A CA 1
ATOM 2121 C C . SER A 1 271 ? 12.872 -18.775 -1.827 1.00 85.62 271 SER A C 1
ATOM 2123 O O . SER A 1 271 ? 13.865 -19.243 -2.375 1.00 85.62 271 SER A O 1
ATOM 2125 N N . LEU A 1 272 ? 12.426 -17.543 -2.110 1.00 85.88 272 LEU A N 1
ATOM 2126 C CA . LEU A 1 272 ? 13.067 -16.679 -3.110 1.00 85.88 272 LEU A CA 1
ATOM 2127 C C . LEU A 1 272 ? 14.131 -15.764 -2.490 1.00 85.88 272 LEU A C 1
ATOM 2129 O O . LEU A 1 272 ? 13.906 -15.111 -1.464 1.00 85.88 272 LEU A O 1
ATOM 2133 N N . LEU A 1 273 ? 15.277 -15.669 -3.163 1.00 88.94 273 LEU A N 1
ATOM 2134 C CA . LEU A 1 273 ? 16.376 -14.769 -2.835 1.00 88.94 273 LEU A CA 1
ATOM 2135 C C . LEU A 1 273 ? 16.032 -13.325 -3.218 1.00 88.94 273 LEU A C 1
ATOM 2137 O O . LEU A 1 273 ? 15.238 -13.057 -4.122 1.00 88.94 273 LEU A O 1
ATOM 2141 N N . SER A 1 274 ? 16.646 -12.363 -2.536 1.00 88.88 274 SER A N 1
ATOM 2142 C CA . SER A 1 274 ? 16.598 -10.962 -2.962 1.00 88.88 274 SER A CA 1
ATOM 2143 C C . SER A 1 274 ? 17.601 -10.732 -4.091 1.00 88.88 274 SER A C 1
ATOM 2145 O O . SER A 1 274 ? 18.711 -11.263 -4.046 1.00 88.88 274 SER A O 1
ATOM 2147 N N . LEU A 1 275 ? 17.235 -9.919 -5.086 1.00 90.00 275 LEU A N 1
ATOM 2148 C CA . LEU A 1 275 ? 18.181 -9.470 -6.111 1.00 90.00 275 LEU A CA 1
ATOM 2149 C C . LEU A 1 275 ? 19.384 -8.759 -5.448 1.00 90.00 275 LEU A C 1
ATOM 2151 O O . LEU A 1 275 ? 19.163 -7.975 -4.517 1.00 90.00 275 LEU A O 1
ATOM 2155 N N . PRO A 1 276 ? 20.632 -8.975 -5.911 1.00 92.62 276 PRO A N 1
ATOM 2156 C CA . PRO A 1 276 ? 21.780 -8.223 -5.419 1.00 92.62 276 PRO A CA 1
ATOM 2157 C C . PRO A 1 276 ? 21.553 -6.714 -5.524 1.00 92.62 276 PRO A C 1
ATOM 2159 O O . PRO A 1 276 ? 21.056 -6.215 -6.538 1.00 92.62 276 PRO A O 1
ATOM 2162 N N . GLU A 1 277 ? 21.935 -5.985 -4.477 1.00 88.31 277 GLU A N 1
ATOM 2163 C CA . GLU A 1 277 ? 21.640 -4.557 -4.343 1.00 88.31 277 GLU A CA 1
ATOM 2164 C C . GLU A 1 277 ? 22.208 -3.726 -5.503 1.00 88.31 277 GLU A C 1
ATOM 2166 O O . GLU A 1 277 ? 21.529 -2.829 -6.000 1.00 88.31 277 GLU A O 1
ATOM 2171 N N . CYS A 1 278 ? 23.403 -4.060 -6.002 1.00 89.06 278 CYS A N 1
ATOM 2172 C CA . CYS A 1 278 ? 23.996 -3.387 -7.161 1.00 89.06 278 CYS A CA 1
ATOM 2173 C C . CYS A 1 278 ? 23.105 -3.481 -8.410 1.00 89.06 278 CYS A C 1
ATOM 2175 O O . CYS A 1 278 ? 22.936 -2.494 -9.124 1.00 89.06 278 CYS A O 1
ATOM 2177 N N . ILE A 1 279 ? 22.474 -4.633 -8.639 1.00 89.56 279 ILE A N 1
ATOM 2178 C CA . ILE A 1 279 ? 21.592 -4.866 -9.785 1.00 89.56 279 ILE A CA 1
ATOM 2179 C C . ILE A 1 279 ? 20.255 -4.167 -9.562 1.00 89.56 279 ILE A C 1
ATOM 2181 O O . ILE A 1 279 ? 19.765 -3.480 -10.457 1.00 89.56 279 ILE A O 1
ATOM 2185 N N . ALA A 1 280 ? 19.684 -4.289 -8.361 1.00 88.12 280 ALA A N 1
ATOM 2186 C CA . ALA A 1 280 ? 18.432 -3.629 -8.007 1.00 88.12 280 ALA A CA 1
ATOM 2187 C C . ALA A 1 280 ? 18.542 -2.104 -8.161 1.00 88.12 280 ALA A C 1
ATOM 2189 O O . ALA A 1 280 ? 17.724 -1.490 -8.844 1.00 88.12 280 ALA A O 1
ATOM 2190 N N . ASN A 1 281 ? 19.589 -1.497 -7.600 1.00 87.06 281 ASN A N 1
ATOM 2191 C CA . ASN A 1 281 ? 19.811 -0.055 -7.663 1.00 87.06 281 ASN A CA 1
ATOM 2192 C C . ASN A 1 281 ? 20.070 0.427 -9.088 1.00 87.06 281 ASN A C 1
ATOM 2194 O O . ASN A 1 281 ? 19.559 1.479 -9.468 1.00 87.06 281 ASN A O 1
ATOM 2198 N N . LEU A 1 282 ? 20.804 -0.341 -9.897 1.00 87.12 282 LEU A N 1
ATOM 2199 C CA . LEU A 1 282 ? 21.036 0.018 -11.291 1.00 87.12 282 LEU A CA 1
ATOM 2200 C C . LEU A 1 282 ? 19.739 -0.023 -12.105 1.00 87.12 282 LEU A C 1
ATOM 2202 O O . LEU A 1 282 ? 19.447 0.905 -12.853 1.00 87.12 282 LEU A O 1
ATOM 2206 N N . LEU A 1 283 ? 18.931 -1.066 -11.919 1.00 84.75 283 LEU A N 1
ATOM 2207 C CA . LEU A 1 283 ? 17.635 -1.217 -12.572 1.00 84.75 283 LEU A CA 1
ATOM 2208 C C . LEU A 1 283 ? 16.648 -0.111 -12.171 1.00 84.75 283 LEU A C 1
ATOM 2210 O O . LEU A 1 283 ? 15.946 0.425 -13.027 1.00 84.75 283 LEU A O 1
ATOM 2214 N N . ILE A 1 284 ? 16.607 0.256 -10.888 1.00 82.25 284 ILE A N 1
ATOM 2215 C CA . ILE A 1 284 ? 15.776 1.356 -10.374 1.00 82.25 284 ILE A CA 1
ATOM 2216 C C . ILE A 1 284 ? 16.281 2.703 -10.892 1.00 82.25 284 ILE A C 1
ATOM 2218 O O . ILE A 1 284 ? 15.490 3.538 -11.334 1.00 82.25 284 ILE A O 1
ATOM 2222 N N . GLY A 1 285 ? 17.597 2.917 -10.840 1.00 80.62 285 GLY A N 1
ATOM 2223 C CA . GLY A 1 285 ? 18.255 4.113 -11.352 1.00 80.62 285 GLY A CA 1
ATOM 2224 C C . GLY A 1 285 ? 17.972 4.302 -12.836 1.00 80.62 285 GLY A C 1
ATOM 2225 O O . GLY A 1 285 ? 17.637 5.407 -13.255 1.00 80.62 285 GLY A O 1
ATOM 2226 N N . LYS A 1 286 ? 17.982 3.211 -13.610 1.00 74.44 286 LYS A N 1
ATOM 2227 C CA . LYS A 1 286 ? 17.677 3.247 -15.035 1.00 74.44 286 LYS A CA 1
ATOM 2228 C C . LYS A 1 286 ? 16.264 3.737 -15.306 1.00 74.44 286 LYS A C 1
ATOM 2230 O O . LYS A 1 286 ? 16.154 4.635 -16.121 1.00 74.44 286 LYS A O 1
ATOM 2235 N N . ILE A 1 287 ? 15.228 3.259 -14.599 1.00 70.62 287 ILE A N 1
ATOM 2236 C CA . ILE A 1 287 ? 13.855 3.796 -14.769 1.00 70.62 287 ILE A CA 1
ATOM 2237 C C . ILE A 1 287 ? 13.832 5.298 -14.525 1.00 70.62 287 ILE A C 1
ATOM 2239 O O . ILE A 1 287 ? 13.214 6.047 -15.279 1.00 70.62 287 ILE A O 1
ATOM 2243 N N . ARG A 1 288 ? 14.481 5.723 -13.436 1.00 69.94 288 ARG A N 1
ATOM 2244 C CA . ARG A 1 288 ? 14.493 7.127 -13.027 1.00 69.94 288 ARG A CA 1
ATOM 2245 C C . ARG A 1 288 ? 15.208 8.018 -14.035 1.00 69.94 288 ARG A C 1
ATOM 2247 O O . ARG A 1 288 ? 14.868 9.192 -14.094 1.00 69.94 288 ARG A O 1
ATOM 2254 N N . GLU A 1 289 ? 16.180 7.489 -14.778 1.00 69.19 289 GLU A N 1
ATOM 2255 C CA . GLU A 1 289 ? 16.925 8.214 -15.815 1.00 69.19 289 GLU A CA 1
ATOM 2256 C C . GLU A 1 289 ? 16.288 8.084 -17.207 1.00 69.19 289 GLU A C 1
ATOM 2258 O O . GLU A 1 289 ? 16.274 9.054 -17.960 1.00 69.19 289 GLU A O 1
ATOM 2263 N N . THR A 1 290 ? 15.669 6.945 -17.543 1.00 65.25 290 THR A N 1
ATOM 2264 C CA . THR A 1 290 ? 14.822 6.773 -18.736 1.00 65.25 290 THR A CA 1
ATOM 2265 C C . THR A 1 290 ? 13.484 7.488 -18.561 1.00 65.25 290 THR A C 1
ATOM 2267 O O . THR A 1 290 ? 12.460 6.926 -18.941 1.00 65.25 290 THR A O 1
ATOM 2270 N N . GLN A 1 291 ? 13.462 8.682 -17.952 1.00 54.22 291 GLN A N 1
ATOM 2271 C CA . GLN A 1 291 ? 12.241 9.459 -17.785 1.00 54.22 291 GLN A CA 1
ATOM 2272 C C . GLN A 1 291 ? 11.553 9.569 -19.141 1.00 54.22 291 GLN A C 1
ATOM 2274 O O . GLN A 1 291 ? 11.956 10.337 -20.013 1.00 54.22 291 GLN A O 1
ATOM 2279 N N . PHE A 1 292 ? 10.491 8.785 -19.303 1.00 54.59 292 PHE A N 1
ATOM 2280 C CA . PHE A 1 292 ? 9.360 9.234 -20.072 1.00 54.59 292 PHE A CA 1
ATOM 2281 C C . PHE A 1 292 ? 8.920 10.501 -19.366 1.00 54.59 292 PHE A C 1
ATOM 2283 O O . PHE A 1 292 ? 8.557 10.449 -18.190 1.00 54.59 292 PHE A O 1
ATOM 2290 N N . THR A 1 293 ? 8.957 11.617 -20.075 1.00 48.22 293 THR A N 1
ATOM 2291 C CA . THR A 1 293 ? 8.515 12.933 -19.608 1.00 48.22 293 THR A CA 1
ATOM 2292 C C . THR A 1 293 ? 7.084 12.941 -19.049 1.00 48.22 293 THR A C 1
ATOM 2294 O O . THR A 1 293 ? 6.668 13.939 -18.476 1.00 48.22 293 THR A O 1
ATOM 2297 N N . GLU A 1 294 ? 6.342 11.829 -19.128 1.00 47.19 294 GLU A N 1
ATOM 2298 C CA . GLU A 1 294 ? 4.948 11.730 -18.699 1.00 47.19 294 GLU A CA 1
ATOM 2299 C C . GLU A 1 294 ? 4.612 10.581 -17.730 1.00 47.19 294 GLU A C 1
ATOM 2301 O O . GLU A 1 294 ? 3.494 10.545 -17.202 1.00 47.19 294 GLU A O 1
ATOM 2306 N N . LEU A 1 295 ? 5.519 9.638 -17.440 1.00 46.19 295 LEU A N 1
ATOM 2307 C CA . LEU A 1 295 ? 5.222 8.546 -16.498 1.00 46.19 295 LEU A CA 1
ATOM 2308 C C . LEU A 1 295 ? 5.538 8.968 -15.066 1.00 46.19 295 LEU A C 1
ATOM 2310 O O . LEU A 1 295 ? 6.636 8.781 -14.546 1.00 46.19 295 LEU A O 1
ATOM 2314 N N . ASN A 1 296 ? 4.513 9.540 -14.438 1.00 45.00 296 ASN A N 1
ATOM 2315 C CA . ASN A 1 296 ? 4.518 9.929 -13.040 1.00 45.00 296 ASN A CA 1
ATOM 2316 C C . ASN A 1 296 ? 4.849 8.718 -12.139 1.00 45.00 296 ASN A C 1
ATOM 2318 O O . ASN A 1 296 ? 4.496 7.570 -12.433 1.00 45.00 296 ASN A O 1
ATOM 2322 N N . ILE A 1 297 ? 5.487 8.999 -11.002 1.00 45.00 297 ILE A N 1
ATOM 2323 C CA . ILE A 1 297 ? 6.007 8.076 -9.972 1.00 45.00 297 ILE A CA 1
ATOM 2324 C C . ILE A 1 297 ? 4.986 6.995 -9.533 1.00 45.00 297 ILE A C 1
ATOM 2326 O O . ILE A 1 297 ? 5.364 5.948 -9.002 1.00 45.00 297 ILE A O 1
ATOM 2330 N N . GLY A 1 298 ? 3.692 7.201 -9.800 1.00 40.84 298 GLY A N 1
ATOM 2331 C CA . GLY A 1 298 ? 2.614 6.233 -9.594 1.00 40.84 298 GLY A CA 1
ATOM 2332 C C . GLY A 1 298 ? 2.783 4.899 -10.336 1.00 40.84 298 GLY A C 1
ATOM 2333 O O . GLY A 1 298 ? 2.532 3.860 -9.732 1.00 40.84 298 GLY A O 1
ATOM 2334 N N . ALA A 1 299 ? 3.277 4.879 -11.580 1.00 42.59 299 ALA A N 1
ATOM 2335 C CA . ALA A 1 299 ? 3.482 3.623 -12.325 1.00 42.59 299 ALA A CA 1
ATOM 2336 C C . ALA A 1 299 ? 4.660 2.793 -11.776 1.00 42.59 299 ALA A C 1
ATOM 2338 O O . ALA A 1 299 ? 4.611 1.563 -11.756 1.00 42.59 299 ALA A O 1
ATOM 2339 N N . ILE A 1 300 ? 5.679 3.473 -11.236 1.00 42.09 300 ILE A N 1
ATOM 2340 C CA . ILE A 1 300 ? 6.801 2.855 -10.510 1.00 42.09 300 ILE A CA 1
ATOM 2341 C C . ILE A 1 300 ? 6.299 2.208 -9.205 1.00 42.09 300 ILE A C 1
ATOM 2343 O O . ILE A 1 300 ? 6.857 1.207 -8.754 1.00 42.09 300 ILE A O 1
ATOM 2347 N N . ARG A 1 301 ? 5.204 2.724 -8.619 1.00 40.00 301 ARG A N 1
ATOM 2348 C CA . ARG A 1 301 ? 4.542 2.094 -7.467 1.00 40.00 301 ARG A CA 1
ATOM 2349 C C . ARG A 1 301 ? 3.682 0.882 -7.835 1.00 40.00 301 ARG A C 1
ATOM 2351 O O . ARG A 1 301 ? 3.628 -0.058 -7.055 1.00 40.00 301 ARG A O 1
ATOM 2358 N N . THR A 1 302 ? 3.068 0.835 -9.015 1.00 40.66 302 THR A N 1
ATOM 2359 C CA . THR A 1 302 ? 2.308 -0.352 -9.472 1.00 40.66 302 THR A CA 1
ATOM 2360 C C . THR A 1 302 ? 3.218 -1.515 -9.890 1.00 40.66 302 THR A C 1
ATOM 2362 O O . THR A 1 302 ? 2.802 -2.667 -9.904 1.00 40.66 302 THR A O 1
ATOM 2365 N N . PHE A 1 303 ? 4.502 -1.246 -10.138 1.00 40.31 303 PHE A N 1
ATOM 2366 C CA . PHE A 1 303 ? 5.548 -2.249 -10.382 1.00 40.31 303 PHE A CA 1
ATOM 2367 C C . PHE A 1 303 ? 5.869 -3.169 -9.186 1.00 40.31 303 PHE A C 1
ATOM 2369 O O . PHE A 1 303 ? 6.742 -4.030 -9.274 1.00 40.31 303 PHE A O 1
ATOM 2376 N N . GLN A 1 304 ? 5.188 -2.977 -8.054 1.00 45.75 304 GLN A N 1
ATOM 2377 C CA . GLN A 1 304 ? 5.526 -3.551 -6.747 1.00 45.75 304 GLN A CA 1
ATOM 2378 C C . GLN A 1 304 ? 4.956 -4.950 -6.505 1.00 45.75 304 GLN A C 1
ATOM 2380 O O . GLN A 1 304 ? 5.224 -5.541 -5.463 1.00 45.75 304 GLN A O 1
ATOM 2385 N N . THR A 1 305 ? 4.235 -5.498 -7.481 1.00 39.69 305 THR A N 1
ATOM 2386 C CA . THR A 1 305 ? 3.642 -6.837 -7.417 1.00 39.69 305 THR A CA 1
ATOM 2387 C C . THR A 1 305 ? 3.970 -7.604 -8.699 1.00 39.69 305 THR A C 1
ATOM 2389 O O . THR A 1 305 ? 3.096 -7.969 -9.477 1.00 39.69 305 THR A O 1
ATOM 2392 N N . LEU A 1 306 ? 5.262 -7.813 -8.969 1.00 41.28 306 LEU A N 1
ATOM 2393 C CA . LEU A 1 306 ? 5.696 -8.838 -9.923 1.00 41.28 306 LEU A CA 1
ATOM 2394 C C . LEU A 1 306 ? 5.669 -10.190 -9.200 1.00 41.28 306 LEU A C 1
ATOM 2396 O O . LEU A 1 306 ? 6.692 -10.685 -8.731 1.00 41.28 306 LEU A O 1
ATOM 2400 N N . GLU A 1 307 ? 4.477 -10.770 -9.066 1.00 40.78 307 GLU A N 1
ATOM 2401 C CA . GLU A 1 307 ? 4.351 -12.179 -8.698 1.00 40.78 307 GLU A CA 1
ATOM 2402 C C . GLU A 1 307 ? 4.836 -13.036 -9.874 1.00 40.78 307 GLU A C 1
ATOM 2404 O O . GLU A 1 307 ? 4.290 -12.973 -10.973 1.00 40.78 307 GLU A O 1
ATOM 2409 N N . ARG A 1 308 ? 5.900 -13.805 -9.613 1.00 41.19 308 ARG A N 1
ATOM 2410 C CA . ARG A 1 308 ? 6.613 -14.721 -10.520 1.00 41.19 308 ARG A CA 1
ATOM 2411 C C . ARG A 1 308 ? 7.279 -14.081 -11.746 1.00 41.19 308 ARG A C 1
ATOM 2413 O O . ARG A 1 308 ? 6.662 -13.667 -12.727 1.00 41.19 308 ARG A O 1
ATOM 2420 N N . ILE A 1 309 ? 8.612 -14.121 -11.737 1.00 45.31 309 ILE A N 1
ATOM 2421 C CA . ILE A 1 309 ? 9.431 -14.077 -12.954 1.00 45.31 309 ILE A CA 1
ATOM 2422 C C . ILE A 1 309 ? 9.401 -15.491 -13.568 1.00 45.31 309 ILE A C 1
ATOM 2424 O O . ILE A 1 309 ? 10.390 -16.210 -13.514 1.00 45.31 309 ILE A O 1
ATOM 2428 N N . SER A 1 310 ? 8.239 -15.923 -14.068 1.00 40.94 310 SER A N 1
ATOM 2429 C CA . SER A 1 310 ? 8.049 -17.114 -14.918 1.00 40.94 310 SER A CA 1
ATOM 2430 C C . SER A 1 310 ? 6.614 -17.151 -15.427 1.00 40.94 310 SER A C 1
ATOM 2432 O O . SER A 1 310 ? 5.719 -17.304 -14.562 1.00 40.94 310 SER A O 1
#

Foldseek 3Di:
DDDDDDDDDDDDDDDDDDPDDDPDDDDPDDPPPDDPDDDDDDDDDDDDDPDPDDPDPDDDPPDPPDDPDPDPPPPPPPDPDPPPDDQDPDQLSQDDPLEGALLSNLVVQVVCVVVVNDDVVSLLCCLLDPSLLSRPYYDHPDLVPDPDPVVSVSSVVSSVVSVVSSVVSNVVVVVVVVLVVVCVVVCPPDPDDLDQPCVLVPDFQWDDDDPQFATDGVSVQLVPDDADPPDDPLRSVVSSVLSVQQVRGVVSVCCQLEDEAPDDDPDDPVRHHYDPPSVNCSSVVVPVRSDPVPDPCVSVVVNRDPDTSD

Sequence (310 aa):
MRQNSHMQTRSRAPARARLTYVPPTPRPELAIASPQTTSATPTAAPRTVFQDENIPIGGEQVARTGNIHERPQFNFEEAPAPQVSREPTSLYACISNGTLDMDKAARLVLKQKRDGSFNQSIYDEFVRSEVASRVQYFRNTGTLDLGDTVLEMRLTGIINYMMAEIQCAKFDRYTRTAEMAERKETGGGVSGRPVLMLTNCTRAWKIDGPAPFITADLGGLVSNYHPKDKESSFQMFAGLYRFLLVKITNPPQKIQEYSLRLNGKCGRVDSLLSLPECIANLLIGKIRETQFTELNIGAIRTFQTLERIS

Mean predicted aligned error: 17.34 Å

pLDDT: mean 75.58, std 19.28, range [36.91, 98.19]

Secondary structure (DSSP, 8-state):
------PPPPPPPPPPPP---PPPPPPP---------------PPP---------------------------------------PPPSSGGGGEETTEEEHHHHHHHHHHHHHTT---HHHHHHHHHSHHHHT--EEE--SSS--S-HHHHHHHHHHHHHHHHHHHHHHHHHHHHHHHHHHHHHHTSS--------GGG--S--EE--STTBPPEEHHHHHHT--PPTT--HHHHHHHHHHHHHHHTBSSGGGGGGEE--SS-S-S--TTPEEPPHHHHHHHHHHHHHS--TT--THHHHHTT------

Radius of gyration: 34.09 Å; Cα contacts (8 Å, |Δi|>4): 196; chains: 1; bounding box: 123×70×65 Å

Solvent-accessible surface area (backbone atoms only — not comparable to full-atom values): 20224 Å² total; per-residue (Å²): 139,85,84,83,82,81,82,83,78,81,82,79,78,80,83,78,81,79,82,76,82,74,76,80,74,83,74,78,82,78,82,78,80,74,81,81,77,78,87,74,87,75,80,86,72,86,81,82,76,84,77,92,75,80,83,78,85,72,73,88,74,81,75,76,94,67,75,88,67,80,74,74,80,76,74,71,72,71,72,75,75,80,73,80,78,73,82,66,91,45,70,71,65,29,48,54,94,45,28,34,36,38,46,63,37,24,52,48,52,52,49,26,54,74,71,70,67,57,52,67,68,62,50,53,46,47,41,63,30,71,71,54,54,58,43,79,42,80,43,74,74,72,63,89,76,49,96,44,65,69,59,32,52,53,40,52,53,45,36,55,49,53,53,49,48,30,50,51,45,39,48,60,48,48,54,55,50,48,63,57,49,54,56,64,65,74,45,79,82,68,85,68,74,88,71,86,62,64,85,63,55,82,70,87,49,67,46,76,50,69,86,52,32,45,75,41,56,47,61,66,51,58,72,70,58,79,71,68,87,91,56,50,72,67,54,41,49,55,49,51,50,52,52,50,52,42,72,35,23,60,63,44,74,60,51,58,47,43,42,86,76,84,70,79,81,80,89,72,62,88,84,48,41,73,52,58,64,72,57,49,51,49,57,53,49,44,56,69,50,50,58,54,96,76,71,56,74,64,61,69,58,67,64,62,72,76,77,67,80,119